Protein 4H7W (pdb70)

Sequence (187 aa):
GNWATHVYVPYEAKEEFLDLLDVLLPHAQTYVPRLVRMMKVFHHLSSLSQSVVVLRHHWIILPFVQALKARMMTSSFHRFFFTANQVKIYYTNQEKTRTFIGLEVTSGHAQQFLDLLVSSEVDRRVMMEEFNLTTFYQDPSFHLLSLAWCVVGDARLQQLEGQCLQELQAIVDGFEDAEVLLRVHHTEQVRCKSGNKFFSMPLK

Solvent-accessible surface area: 9921 Å² total; per-residue (Å²): 86,110,62,55,1,46,0,23,0,9,24,81,38,106,133,73,1,54,85,1,3,72,86,5,16,68,55,1,55,110,66,2,103,119,6,64,77,35,195,118,13,58,0,29,0,4,45,85,10,81,5,169,93,131,117,4,115,46,0,8,134,24,0,87,68,86,0,54,76,29,108,106,14,75,4,15,0,33,62,4,76,20,37,32,47,154,143,79,59,85,0,42,5,0,0,42,8,67,74,15,58,75,76,0,74,84,0,10,59,39,0,30,121,0,0,122,92,39,142,22,81,46,17,105,178,133,27,42,4,45,0,13,2,2,64,0,87,21,64,0,85,167,76,0,82,37,120,1,38,127,51,0,34,64,42,8,104,56,34,153,76,48,94,7,4,67,125,5,77,4,90,30,0,64,0,87,0,29,119,76,112,33,51,4,90,8,140

InterPro domains:
  IPR027521 U6 snRNA phosphodiesterase 1 [MF_03040] (5-265)
  IPR027521 U6 snRNA phosphodiesterase 1 [PF09749] (44-263)
  IPR027521 U6 snRNA phosphodiesterase 1 [PTHR13522] (4-265)

B-factor: mean 14.54, std 12.48, range [4.0, 129.94]

Radius of gyration: 16.95 Å; Cα contacts (8 Å, |Δi|>4): 388; chains: 1; bounding box: 34×47×34 Å

GO terms:
  GO:0000175 3'-5'-RNA exonuclease activity (F, IDA)
  GO:0034477 U6 snRNA 3'-end processing (P, IDA)
  GO:0005634 nucleus (C, IDA)
  GO:1990838 poly(U)-specific exoribonuclease activity, producing 3' uridine cyclic phosphate ends (F, IDA)
  GO:0034472 snRNA 3'-end processing (P, IMP)
  GO:0034477 U6 snRNA 3'-end processing (P, IMP)
  GO:0008380 RNA splicing (P, IMP)
  GO:0005515 protein binding (F, IPI)
  GO:0005654 nucleoplasm (C, IDA)

Nearest PDB structures (foldseek):
  4h7w-assembly1_A  TM=1.005E+00  e=5.506E-38  Homo sapiens
  6d30-assembly1_A  TM=9.813E-01  e=3.252E-35  Homo sapiens
  5v1m-assembly1_A  TM=9.906E-01  e=1.179E-34  Homo sapiens
  6pfq-assembly1_C  TM=6.950E-01  e=4.462E-09  Kluyveromyces marxianus DMKU3-1042
  1vgj-assembly1_A  TM=6.326E-01  e=2.585E-05  Pyrococcus horikoshii

Organism: Homo sapiens (NCBI:txid9606)

CATH classification: 3.90.1140.10

Foldseek 3Di:
DKWWKWKWFWFDDDPLNVVLLVVLVVLLCVLPVQKFFDPTKTWTLADGKIADPVCPVVLLVLLQVQQQAAAKFWWAFQQWDWDADPVQQKIFIKTWTDGCVVSSVVSSVSNQVSCVVRVIDGHDPDDTIIMTTIMGTGHSCVRCPPPNSVVSSVSSVPGPPVCCRHTGITFWMWMDIHNDIDIHGHD

Structure (mmCIF, N/CA/C/O backbone):
data_4H7W
#
_entry.id   4H7W
#
_cell.length_a   43.247
_cell.length_b   51.070
_cell.length_c   48.013
_cell.angle_alpha   90.00
_cell.angle_beta   107.44
_cell.angle_gamma   90.00
#
_symmetry.space_group_name_H-M   'P 1 21 1'
#
loop_
_entity.id
_entity.type
_entity.pdbx_description
1 polymer 'UPF0406 protein C16orf57'
2 non-polymer GLYCEROL
3 non-polymer 'CHLORIDE ION'
4 water water
#
loop_
_atom_site.group_PDB
_atom_site.id
_atom_site.type_symbol
_atom_site.label_atom_id
_atom_site.label_alt_id
_atom_site.label_comp_id
_atom_site.label_asym_id
_atom_site.label_entity_id
_atom_site.label_seq_id
_atom_site.pdbx_PDB_ins_code
_atom_site.Cartn_x
_atom_site.Cartn_y
_atom_site.Cartn_z
_atom_site.occupancy
_atom_site.B_iso_or_equiv
_atom_site.auth_seq_id
_atom_site.auth_comp_id
_atom_site.auth_asym_id
_atom_site.auth_atom_id
_atom_site.pdbx_PDB_model_num
ATOM 1 N N . GLY A 1 7 ? 10.291 35.750 33.320 1.00 35.84 79 GLY A N 1
ATOM 2 C CA . GLY A 1 7 ? 9.903 34.678 34.366 1.00 25.61 79 GLY A CA 1
ATOM 3 C C . GLY A 1 7 ? 9.127 33.541 33.776 1.00 25.05 79 GLY A C 1
ATOM 4 O O . GLY A 1 7 ? 8.191 33.809 33.064 1.00 24.53 79 GLY A O 1
ATOM 5 N N . ASN A 1 8 ? 9.490 32.275 34.080 1.00 20.55 80 ASN A N 1
ATOM 6 C CA . ASN A 1 8 ? 8.875 30.989 33.656 1.00 13.22 80 ASN A CA 1
ATOM 7 C C . ASN A 1 8 ? 8.088 30.270 34.718 1.00 9.31 80 ASN A C 1
ATOM 8 O O . ASN A 1 8 ? 8.586 29.985 35.802 1.00 11.67 80 ASN A O 1
ATOM 13 N N . TRP A 1 9 ? 6.826 29.995 34.367 1.00 7.64 81 TRP A N 1
ATOM 14 C CA . TRP A 1 9 ? 5.829 29.463 35.345 1.00 7.38 81 TRP A CA 1
ATOM 15 C C . TRP A 1 9 ? 5.373 28.091 34.871 1.00 6.71 81 TRP A C 1
ATOM 16 O O . TRP A 1 9 ? 4.823 27.936 33.769 1.00 7.19 81 TRP A O 1
ATOM 27 N N . ALA A 1 10 ? 5.546 27.075 35.716 1.00 7.00 82 ALA A N 1
ATOM 28 C CA . ALA A 1 10 ? 5.055 25.738 35.450 1.00 7.05 82 ALA A CA 1
ATOM 29 C C . ALA A 1 10 ? 3.545 25.737 35.362 1.00 5.96 82 ALA A C 1
ATOM 30 O O . ALA A 1 10 ? 2.883 26.223 36.259 1.00 7.34 82 ALA A O 1
ATOM 32 N N . THR A 1 11 ? 2.998 25.148 34.303 1.00 6.17 83 THR A N 1
ATOM 33 C CA . THR A 1 11 ? 1.585 25.261 33.979 1.00 5.73 83 THR A CA 1
ATOM 34 C C . THR A 1 11 ? 1.046 23.881 33.624 1.00 6.06 83 THR A C 1
ATOM 35 O O . THR A 1 11 ? 1.658 23.144 32.841 1.00 6.77 83 THR A O 1
ATOM 39 N N . HIS A 1 12 ? -0.121 23.541 34.187 1.00 5.67 84 HIS A N 1
ATOM 40 C CA . HIS A 1 12 ? -0.728 22.227 34.014 1.00 6.65 84 HIS A CA 1
ATOM 41 C C . HIS A 1 12 ? -2.211 22.373 33.947 1.00 4.98 84 HIS A C 1
ATOM 42 O O . HIS A 1 12 ? -2.800 23.120 34.747 1.00 7.13 84 HIS A O 1
ATOM 49 N N . VAL A 1 13 ? -2.872 21.661 33.040 1.00 4.97 85 VAL A N 1
ATOM 50 C CA . VAL A 1 13 ? -4.309 21.682 32.852 1.00 4.78 85 VAL A CA 1
ATOM 51 C C . VAL A 1 13 ? -4.887 20.303 33.182 1.00 4.40 85 VAL A C 1
ATOM 52 O O . VAL A 1 13 ? -4.303 19.279 32.802 1.00 5.10 85 VAL A O 1
ATOM 56 N N . TYR A 1 14 ? -6.010 20.275 33.900 1.00 4.35 86 TYR A N 1
ATOM 57 C CA . TYR A 1 14 ? -6.553 19.016 34.421 1.00 4.45 86 TYR A CA 1
ATOM 58 C C . TYR A 1 14 ? -8.056 19.154 34.700 1.00 4.22 86 TYR A C 1
ATOM 59 O O . TYR A 1 14 ? -8.599 20.258 34.749 1.00 5.22 86 TYR A O 1
ATOM 68 N N . VAL A 1 15 ? -8.682 18.008 34.891 1.00 4.54 87 VAL A N 1
ATOM 69 C CA . VAL A 1 15 ? -10.096 17.922 35.303 1.00 4.49 87 VAL A CA 1
ATOM 70 C C . VAL A 1 15 ? -10.145 17.530 36.758 1.00 4.29 87 VAL A C 1
ATOM 71 O O . VAL A 1 15 ? -9.830 16.390 37.107 1.00 4.95 87 VAL A O 1
ATOM 75 N N . PRO A 1 16 ? -10.554 18.438 37.637 1.00 4.00 88 PRO A N 1
ATOM 76 C CA . PRO A 1 16 ? -10.811 18.063 39.034 1.00 5.00 88 PRO A CA 1
ATOM 77 C C . PRO A 1 16 ? -11.853 16.965 39.123 1.00 5.37 88 PRO A C 1
ATOM 78 O O . PRO A 1 16 ? -12.796 16.904 38.308 1.00 5.39 88 PRO A O 1
ATOM 82 N N . TYR A 1 17 ? -11.765 16.147 40.178 1.00 6.11 89 TYR A N 1
ATOM 83 C CA . TYR A 1 17 ? -12.778 15.208 40.572 1.00 7.00 89 TYR A CA 1
ATOM 84 C C . TYR A 1 17 ? -13.344 15.599 41.930 1.00 6.50 89 TYR A C 1
ATOM 85 O O . TYR A 1 17 ? -12.610 15.653 42.896 1.00 8.02 89 TYR A O 1
ATOM 94 N N . GLU A 1 18 ? -14.630 15.854 41.957 1.00 7.14 90 GLU A N 1
ATOM 95 C CA . GLU A 1 18 ? -15.333 16.248 43.193 1.00 8.12 90 GLU A CA 1
ATOM 96 C C . GLU A 1 18 ? -15.691 15.032 43.991 1.00 9.30 90 GLU A C 1
ATOM 97 O O . GLU A 1 18 ? -16.677 14.306 43.647 1.00 18.70 90 GLU A O 1
ATOM 103 N N . ALA A 1 19 ? -14.900 14.683 44.963 1.00 8.33 91 ALA A N 1
ATOM 104 C CA . ALA A 1 19 ? -15.020 13.420 45.642 1.00 8.78 91 ALA A CA 1
ATOM 105 C C . ALA A 1 19 ? -16.387 13.191 46.385 1.00 14.36 91 ALA A C 1
ATOM 106 O O . ALA A 1 19 ? -16.673 13.809 47.273 1.00 17.60 91 ALA A O 1
ATOM 108 N N . LYS A 1 20 ? -17.135 12.148 45.960 1.00 13.60 92 LYS A N 1
ATOM 109 C CA . LYS A 1 20 ? -18.301 11.725 46.709 1.00 12.17 92 LYS A CA 1
ATOM 110 C C . LYS A 1 20 ? -17.793 11.089 48.051 1.00 12.96 92 LYS A C 1
ATOM 111 O O . LYS A 1 20 ? -16.624 10.700 48.363 1.00 17.64 92 LYS A O 1
ATOM 117 N N . GLU A 1 21 ? -18.739 11.139 49.007 1.00 13.55 93 GLU A N 1
ATOM 118 C CA . GLU A 1 21 ? -18.389 10.635 50.356 1.00 18.33 93 GLU A CA 1
ATOM 119 C C . GLU A 1 21 ? -18.052 9.174 50.285 1.00 12.04 93 GLU A C 1
ATOM 120 O O . GLU A 1 21 ? -17.112 8.586 51.007 1.00 10.44 93 GLU A O 1
ATOM 126 N N . GLU A 1 22 ? -18.748 8.399 49.335 1.00 11.34 94 GLU A N 1
ATOM 127 C CA . GLU A 1 22 ? -18.469 7.041 49.047 1.00 12.87 94 GLU A CA 1
ATOM 128 C C . GLU A 1 22 ? -17.130 6.852 48.543 1.00 10.77 94 GLU A C 1
ATOM 129 O O . GLU A 1 22 ? -16.525 5.907 48.898 1.00 11.67 94 GLU A O 1
ATOM 135 N N . PHE A 1 23 ? -16.656 7.814 47.697 1.00 11.83 95 PHE A N 1
ATOM 136 C CA . PHE A 1 23 ? -15.294 7.689 47.181 1.00 8.67 95 PHE A CA 1
ATOM 137 C C . PHE A 1 23 ? -14.242 7.759 48.310 1.00 7.27 95 PHE A C 1
ATOM 138 O O . PHE A 1 23 ? -13.299 6.998 48.339 1.00 7.41 95 PHE A O 1
ATOM 146 N N . LEU A 1 24 ? -14.458 8.683 49.240 1.00 7.08 96 LEU A N 1
ATOM 147 C CA . LEU A 1 24 ? -13.510 8.836 50.332 1.00 6.75 96 LEU A CA 1
ATOM 148 C C . LEU A 1 24 ? -13.545 7.567 51.252 1.00 5.82 96 LEU A C 1
ATOM 149 O O . LEU A 1 24 ? -12.471 7.149 51.728 1.00 6.32 96 LEU A O 1
ATOM 154 N N . ASP A 1 25 ? -14.700 6.954 51.427 1.00 6.05 97 ASP A N 1
ATOM 155 C CA . ASP A 1 25 ? -14.764 5.669 52.165 1.00 5.80 97 ASP A CA 1
ATOM 156 C C . ASP A 1 25 ? -14.040 4.571 51.440 1.00 5.46 97 ASP A C 1
ATOM 157 O O . ASP A 1 25 ? -13.327 3.772 52.064 1.00 6.29 97 ASP A O 1
ATOM 162 N N . LEU A 1 26 ? -14.145 4.495 50.104 1.00 5.74 98 LEU A N 1
ATOM 163 C CA . LEU A 1 26 ? -13.365 3.532 49.316 1.00 5.88 98 LEU A CA 1
ATOM 164 C C . LEU A 1 26 ? -11.886 3.736 49.596 1.00 5.58 98 LEU A C 1
ATOM 165 O O . LEU A 1 26 ? -11.124 2.779 49.816 1.00 5.48 98 LEU A O 1
ATOM 170 N N . LEU A 1 27 ? -11.410 4.982 49.513 1.00 5.81 99 LEU A N 1
ATOM 171 C CA . LEU A 1 27 ? -10.026 5.269 49.737 1.00 6.55 99 LEU A CA 1
ATOM 172 C C . LEU A 1 27 ? -9.562 4.919 51.157 1.00 6.09 99 LEU A C 1
ATOM 173 O O . LEU A 1 27 ? -8.464 4.436 51.385 1.00 6.29 99 LEU A O 1
ATOM 178 N N . ASP A 1 28 ? -10.468 5.121 52.122 1.00 5.77 100 ASP A N 1
ATOM 179 C CA . ASP A 1 28 ? -10.183 4.730 53.498 1.00 6.18 100 ASP A CA 1
ATOM 180 C C . ASP A 1 28 ? -9.901 3.217 53.653 1.00 6.11 100 ASP A C 1
ATOM 181 O O . ASP A 1 28 ? -9.215 2.818 54.583 1.00 6.41 100 ASP A O 1
ATOM 186 N N . VAL A 1 29 ? -10.470 2.3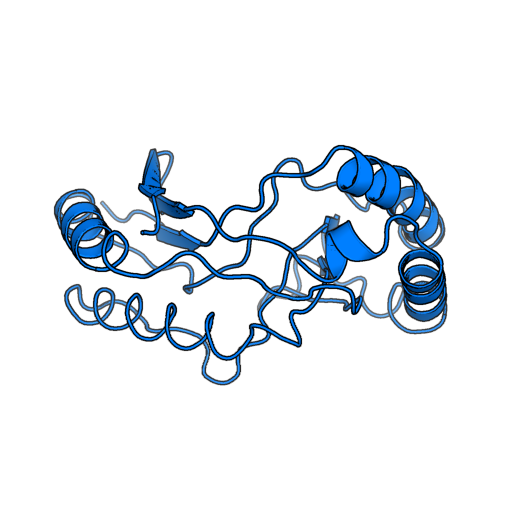97 52.753 1.00 5.78 101 VAL A N 1
ATOM 187 C CA . VAL A 1 29 ? -10.190 0.945 52.746 1.00 6.21 101 VAL A CA 1
ATOM 188 C C . VAL A 1 29 ? -8.989 0.620 51.886 1.00 5.88 101 VAL A C 1
ATOM 189 O O . VAL A 1 29 ? -8.102 -0.158 52.283 1.00 6.71 101 VAL A O 1
ATOM 193 N N . LEU A 1 30 ? -8.894 1.197 50.670 1.00 5.37 102 LEU A N 1
ATOM 194 C CA . LEU A 1 30 ? -7.801 0.909 49.773 1.00 5.99 102 LEU A CA 1
ATOM 195 C C . LEU A 1 30 ? -6.444 1.273 50.321 1.00 5.96 102 LEU A C 1
ATOM 196 O O . LEU A 1 30 ? -5.478 0.527 50.172 1.00 7.17 102 LEU A O 1
ATOM 201 N N . LEU A 1 31 ? -6.339 2.474 50.906 1.00 6.30 103 LEU A N 1
ATOM 202 C CA . LEU A 1 31 ? -5.041 2.972 51.284 1.00 6.66 103 LEU A CA 1
ATOM 203 C C . LEU A 1 31 ? -4.369 2.134 52.358 1.00 6.68 103 LEU A C 1
ATOM 204 O O . LEU A 1 31 ? -3.213 1.730 52.155 1.00 7.12 103 LEU A O 1
ATOM 209 N N . PRO A 1 32 ? -5.009 1.786 53.471 1.00 7.12 104 PRO A N 1
ATOM 210 C CA . PRO A 1 32 ? -4.320 0.913 54.422 1.00 8.11 104 PRO A CA 1
ATOM 211 C C . PRO A 1 32 ? -3.947 -0.418 53.824 1.00 7.13 104 PRO A C 1
ATOM 212 O O . PRO A 1 32 ? -2.907 -0.976 54.171 1.00 8.33 104 PRO A O 1
ATOM 216 N N . HIS A 1 33 ? -4.781 -0.966 52.922 1.00 7.31 105 HIS A N 1
ATOM 217 C CA . HIS A 1 33 ? -4.440 -2.234 52.318 1.00 7.55 105 HIS A CA 1
ATOM 218 C C . HIS A 1 33 ? -3.132 -2.066 51.542 1.00 6.84 105 HIS A C 1
ATOM 219 O O . HIS A 1 33 ? -2.194 -2.876 51.683 1.00 7.96 105 HIS A O 1
ATOM 226 N N . ALA A 1 34 ? -3.040 -1.040 50.722 1.00 6.56 106 ALA A N 1
ATOM 227 C CA . ALA A 1 34 ? -1.807 -0.794 49.977 1.00 6.74 106 ALA A CA 1
ATOM 228 C C . ALA A 1 34 ? -0.611 -0.543 50.871 1.00 6.46 106 ALA A C 1
ATOM 229 O O . ALA A 1 34 ? 0.521 -0.939 50.585 1.00 7.35 106 ALA A O 1
ATOM 231 N N . GLN A 1 35 ? -0.851 0.109 52.016 1.00 7.05 107 GLN A N 1
ATOM 232 C CA . GLN A 1 35 ? 0.189 0.414 52.985 1.00 7.16 107 GLN A CA 1
ATOM 233 C C . GLN A 1 35 ? 0.757 -0.855 53.647 1.00 7.80 107 GLN A C 1
ATOM 234 O O . GLN A 1 35 ? 1.857 -0.783 54.220 1.00 9.57 107 GLN A O 1
ATOM 240 N N . THR A 1 36 ? 0.052 -1.965 53.625 1.00 7.81 108 THR A N 1
ATOM 241 C CA . THR A 1 36 ? 0.639 -3.188 54.103 1.00 9.29 108 THR A CA 1
ATOM 242 C C . THR A 1 36 ? 1.779 -3.642 53.201 1.00 9.56 108 THR A C 1
ATOM 243 O O . THR A 1 36 ? 2.650 -4.401 53.649 1.00 12.59 108 THR A O 1
ATOM 247 N N . TYR 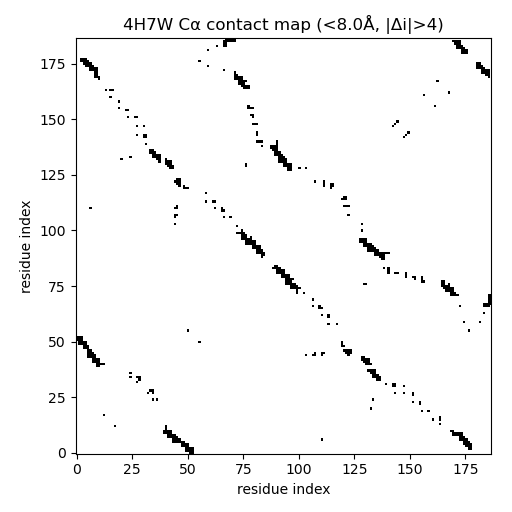A 1 37 ? 1.812 -3.212 51.951 1.00 7.84 109 TYR A N 1
ATOM 248 C CA . TYR A 1 37 ? 2.894 -3.467 50.975 1.00 8.39 109 TYR A CA 1
ATOM 249 C C . TYR A 1 37 ? 3.905 -2.360 51.003 1.00 8.48 109 TYR A C 1
ATOM 250 O O . TYR A 1 37 ? 5.119 -2.605 50.915 1.00 9.99 109 TYR A O 1
ATOM 259 N N . VAL A 1 38 ? 3.462 -1.101 50.983 1.00 7.68 110 VAL A N 1
ATOM 260 C CA . VAL A 1 38 ? 4.316 0.105 50.916 1.00 7.72 110 VAL A CA 1
ATOM 261 C C . VAL A 1 38 ? 3.812 1.071 51.962 1.00 7.03 110 VAL A C 1
ATOM 262 O O . VAL A 1 38 ? 2.939 1.929 51.661 1.00 7.11 110 VAL A O 1
ATOM 266 N N . PRO A 1 39 ? 4.319 1.022 53.179 1.00 7.61 111 PRO A N 1
ATOM 267 C CA . PRO A 1 39 ? 3.827 1.878 54.250 1.00 8.01 111 PRO A CA 1
ATOM 268 C C . PRO A 1 39 ? 3.858 3.353 53.954 1.00 7.54 111 PRO A C 1
ATOM 269 O O . PRO A 1 39 ? 3.018 4.102 54.433 1.00 8.49 111 PRO A O 1
ATOM 273 N N . ARG A 1 40 ? 4.827 3.802 53.188 1.00 7.24 112 ARG A N 1
ATOM 274 C CA . ARG A 1 40 ? 5.089 5.252 53.003 1.00 7.45 112 ARG A CA 1
ATOM 275 C C . ARG A 1 40 ? 4.116 5.870 52.009 1.00 6.48 112 ARG A C 1
ATOM 276 O O . ARG A 1 40 ? 4.238 7.115 51.757 1.00 8.58 112 ARG A O 1
ATOM 284 N N . LEU A 1 41 ? 3.171 5.144 51.429 1.00 6.65 113 LEU A N 1
ATOM 285 C CA . LEU A 1 41 ? 2.164 5.755 50.592 1.00 6.75 113 LEU A CA 1
ATOM 286 C C . LEU A 1 41 ? 1.417 6.851 51.344 1.00 7.41 113 LEU A C 1
ATOM 287 O O . LEU A 1 41 ? 1.122 6.742 52.544 1.00 9.39 113 LEU A O 1
ATOM 292 N N . VAL A 1 42 ? 1.102 7.923 50.636 1.00 8.13 114 VAL A N 1
ATOM 293 C CA . VAL A 1 42 ? 0.480 9.185 51.037 1.00 9.70 114 VAL A CA 1
ATOM 294 C C . VAL A 1 42 ? -0.851 9.275 50.290 1.00 8.58 114 VAL A C 1
ATOM 295 O O . VAL A 1 42 ? -0.898 9.158 49.076 1.00 8.59 114 VAL A O 1
ATOM 299 N N . ARG A 1 43 ? -1.963 9.561 51.019 1.00 9.16 115 ARG A N 1
ATOM 300 C CA . ARG A 1 43 ? -3.234 9.811 50.394 1.00 9.68 115 ARG A CA 1
ATOM 301 C C . ARG A 1 43 ? -3.211 11.130 49.611 1.00 7.47 115 ARG A C 1
ATOM 302 O O . ARG A 1 43 ? -2.728 12.127 50.133 1.00 9.21 115 ARG A O 1
ATOM 310 N N . MET A 1 44 ? -3.785 11.140 48.416 1.00 8.01 116 MET A N 1
ATOM 311 C CA A MET A 1 44 ? -4.034 12.420 47.758 0.50 7.97 116 MET A CA 1
ATOM 312 C CA B MET A 1 44 ? -4.056 12.425 47.750 0.50 8.48 116 MET A CA 1
ATOM 313 C C . MET A 1 44 ? -5.071 13.218 48.584 1.00 8.61 116 MET A C 1
ATOM 314 O O . MET A 1 44 ? -6.009 12.663 49.119 1.00 11.05 116 MET A O 1
ATOM 323 N N . LYS A 1 45 ? -4.845 14.530 48.622 1.00 10.65 117 LYS A N 1
ATOM 324 C CA . LYS A 1 45 ? -5.723 15.480 49.230 1.00 13.72 117 LYS A CA 1
ATOM 325 C C . LYS A 1 45 ? -6.840 15.989 48.343 1.00 9.69 117 LYS A C 1
ATOM 326 O O . LYS A 1 45 ? -7.968 16.302 48.839 1.00 13.89 117 LYS A O 1
ATOM 332 N N . VAL A 1 46 ? -6.544 16.099 47.075 1.00 8.15 118 VAL A N 1
ATOM 333 C CA . VAL A 1 46 ? -7.419 16.456 46.033 1.00 7.02 118 VAL A CA 1
ATOM 334 C C . VAL A 1 46 ? -7.116 15.531 44.858 1.00 5.65 118 VAL A C 1
ATOM 335 O O . VAL A 1 46 ? -6.040 14.945 44.789 1.00 8.54 118 VAL A O 1
ATOM 339 N N . PHE A 1 47 ? -8.088 15.415 43.951 1.00 5.44 119 PHE A N 1
ATOM 340 C CA . PHE A 1 47 ? -8.082 14.392 42.921 1.00 6.01 119 PHE A CA 1
ATOM 341 C C . PHE A 1 47 ? -8.327 15.032 41.567 1.00 6.01 119 PHE A C 1
ATOM 342 O O . PHE A 1 47 ? -9.154 15.970 41.472 1.00 6.79 119 PHE A O 1
ATOM 350 N N . HIS A 1 48 ? -7.686 14.541 40.526 1.00 5.55 120 HIS A N 1
ATOM 351 C CA A HIS A 1 48 ? -7.794 15.154 39.186 0.50 5.72 120 HIS A CA 1
ATOM 352 C CA B HIS A 1 48 ? -7.899 15.056 39.190 0.50 5.70 120 HIS A CA 1
ATOM 353 C C . HIS A 1 48 ? -7.368 14.125 38.139 1.00 4.89 120 HIS A C 1
ATOM 354 O O . HIS A 1 48 ? -6.647 13.162 38.445 1.00 6.57 120 HIS A O 1
ATOM 367 N N . LEU A 1 49 ? -7.725 14.430 36.897 1.00 4.97 121 LEU A N 1
ATOM 368 C CA . LEU A 1 49 ? -7.231 13.706 35.696 1.00 5.31 121 LEU A CA 1
ATOM 369 C C . LEU A 1 49 ? -6.519 14.738 34.814 1.00 5.38 121 LEU A C 1
ATOM 370 O O . LEU A 1 49 ? -7.107 15.728 34.399 1.00 6.18 121 LEU A O 1
ATOM 375 N N . SER A 1 50 ? -5.244 14.492 34.523 1.00 6.42 122 SER A N 1
ATOM 376 C CA A SER A 1 50 ? -4.477 15.393 33.729 0.50 6.54 122 SER A CA 1
ATOM 377 C CA B SER A 1 50 ? -4.486 15.404 33.688 0.50 7.03 122 SER A CA 1
ATOM 378 C C . SER A 1 50 ? -4.944 15.442 32.257 1.00 6.51 122 SER A C 1
ATOM 379 O O . SER A 1 50 ? -5.303 14.428 31.670 1.00 7.84 122 SER A O 1
ATOM 384 N N . LEU A 1 51 ? -4.864 16.662 31.687 1.00 5.79 123 LEU A N 1
ATOM 385 C CA . LEU A 1 51 ? -5.113 16.967 30.283 1.00 7.11 123 LEU A CA 1
ATOM 386 C C . LEU A 1 51 ? -3.933 17.523 29.576 1.00 7.59 123 LEU A C 1
ATOM 387 O O . LEU A 1 51 ? -4.027 17.843 28.373 1.00 8.99 123 LEU A O 1
ATOM 392 N N . SER A 1 52 ? -2.796 17.692 30.267 1.00 8.85 124 SER A N 1
ATOM 393 C CA . SER A 1 52 ? -1.621 18.288 29.670 1.00 8.70 124 SER A CA 1
ATOM 394 C C . SER A 1 52 ? -0.355 17.795 30.362 1.00 9.12 124 SER A C 1
ATOM 395 O O . SER A 1 52 ? -0.424 17.335 31.499 1.00 10.50 124 SER A O 1
ATOM 398 N N . GLN A 1 53 ? 0.750 17.963 29.649 1.00 10.26 125 GLN A N 1
ATOM 399 C CA . GLN A 1 53 ? 2.007 17.904 30.294 1.00 11.08 125 GLN A CA 1
ATOM 400 C C . GLN A 1 53 ? 2.184 19.143 31.195 1.00 9.52 125 GLN A C 1
ATOM 401 O O . GLN A 1 53 ? 1.450 20.102 31.115 1.00 9.68 125 GLN A O 1
ATOM 407 N N . SER A 1 54 ? 3.191 19.087 32.065 1.00 11.24 126 SER A N 1
ATOM 408 C CA . SER A 1 54 ? 3.631 20.278 32.780 1.00 11.06 126 SER A CA 1
ATOM 409 C C . SER A 1 54 ? 4.507 21.054 31.819 1.00 11.06 126 SER A C 1
ATOM 410 O O . SER A 1 54 ? 5.546 20.484 31.327 1.00 16.66 126 SER A O 1
ATOM 413 N N . VAL A 1 55 ? 4.124 22.229 31.453 1.00 8.52 127 VAL A N 1
ATOM 414 C CA . VAL A 1 55 ? 4.783 23.091 30.512 1.00 10.20 127 VAL A CA 1
ATOM 415 C C . VAL A 1 55 ? 5.186 24.356 31.165 1.00 9.94 127 VAL A C 1
ATOM 416 O O . VAL A 1 55 ? 4.783 24.588 32.290 1.00 15.74 127 VAL A O 1
ATOM 420 N N . VAL A 1 56 ? 6.009 25.157 30.566 1.00 11.36 128 VAL A N 1
ATOM 421 C CA A VAL A 1 56 ? 6.432 26.408 31.110 0.50 11.80 128 VAL A CA 1
ATOM 422 C CA B VAL A 1 56 ? 6.413 26.411 31.131 0.50 11.21 128 VAL A CA 1
ATOM 423 C C . VAL A 1 56 ? 5.914 27.564 30.231 1.00 11.11 128 VAL A C 1
ATOM 424 O O . VAL A 1 56 ? 6.044 27.539 29.005 1.00 15.40 128 VAL A O 1
ATOM 431 N N . LEU A 1 57 ? 5.324 28.576 30.869 1.00 10.02 129 LEU A N 1
ATOM 432 C CA . LEU A 1 57 ? 4.806 29.754 30.237 1.00 10.75 129 LEU A CA 1
ATOM 433 C C . LEU A 1 57 ? 5.532 30.952 30.819 1.00 10.64 129 LEU A C 1
ATOM 434 O O . LEU A 1 57 ? 5.743 31.045 32.009 1.00 11.62 129 LEU A O 1
ATOM 439 N N . ARG A 1 58 ? 5.867 31.956 30.007 1.00 10.96 130 ARG A N 1
ATOM 440 C CA . ARG A 1 58 ? 6.368 33.192 30.519 1.00 11.57 130 ARG A CA 1
ATOM 441 C C . ARG A 1 58 ? 5.219 33.873 31.285 1.00 11.51 130 ARG A C 1
ATOM 442 O O . ARG A 1 58 ? 4.031 33.806 30.885 1.00 10.62 130 ARG A O 1
ATOM 450 N N . HIS A 1 59 ? 5.531 34.584 32.332 1.00 11.95 131 HIS A N 1
ATOM 451 C CA . HIS A 1 59 ? 4.528 35.218 33.164 1.00 11.48 131 HIS A CA 1
ATOM 452 C C . HIS A 1 59 ? 3.539 36.059 32.408 1.00 10.85 131 HIS A C 1
ATOM 453 O O . HIS A 1 59 ? 2.341 36.022 32.698 1.00 10.84 131 HIS A O 1
ATOM 460 N N . HIS A 1 60 ? 4.026 36.832 31.448 1.00 11.45 132 HIS A N 1
ATOM 461 C CA . HIS A 1 60 ? 3.175 37.698 30.670 1.00 10.55 132 HIS A CA 1
ATOM 462 C C . HIS A 1 60 ? 2.016 36.949 30.032 1.00 9.91 132 HIS A C 1
ATOM 463 O O . HIS A 1 60 ? 0.954 37.506 29.802 1.00 10.90 132 HIS A O 1
ATOM 470 N N . TRP A 1 61 ? 2.243 35.693 29.660 1.00 8.09 133 TRP A N 1
ATOM 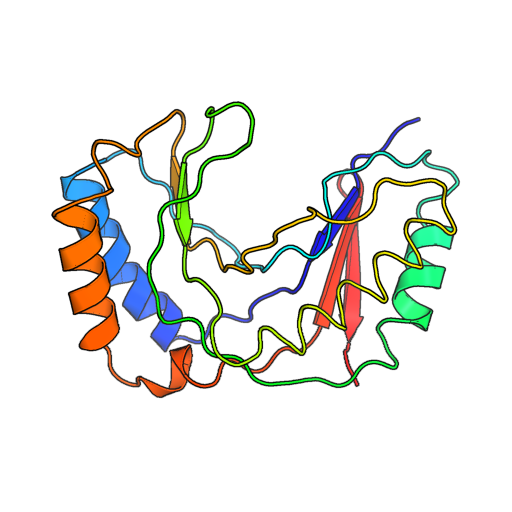471 C CA . TRP A 1 61 ? 1.269 34.946 28.912 1.00 8.07 133 TRP A CA 1
ATOM 472 C C . TRP A 1 61 ? 0.285 34.149 29.736 1.00 7.77 133 TRP A C 1
ATOM 473 O O . TRP A 1 61 ? -0.605 33.517 29.169 1.00 8.57 133 TRP A O 1
ATOM 484 N N . ILE A 1 62 ? 0.361 34.160 31.090 1.00 8.05 134 ILE A N 1
ATOM 485 C CA A ILE A 1 62 ? -0.505 33.347 31.901 0.50 7.88 134 ILE A CA 1
ATOM 486 C CA B ILE A 1 62 ? -0.473 33.344 31.907 0.50 8.12 134 ILE A CA 1
ATOM 487 C C . ILE A 1 62 ? -1.945 33.772 31.730 1.00 8.11 134 ILE A C 1
ATOM 488 O O . ILE A 1 62 ? -2.814 32.921 31.440 1.00 7.74 134 ILE A O 1
ATOM 497 N N . LEU A 1 63 ? -2.279 35.041 31.906 1.00 8.88 135 LEU A N 1
ATOM 498 C CA . LEU A 1 63 ? -3.653 35.448 31.841 1.00 9.77 135 LEU A CA 1
ATOM 499 C C . LEU A 1 63 ? -4.209 35.261 30.401 1.00 9.06 135 LEU A C 1
ATOM 500 O O . LEU A 1 63 ? -5.318 34.775 30.278 1.00 8.94 135 LEU A O 1
ATOM 505 N N . PRO A 1 64 ? -3.472 35.611 29.330 1.00 9.28 136 PRO A N 1
ATOM 506 C CA . PRO A 1 64 ? -3.988 35.312 27.996 1.00 9.23 136 PRO A CA 1
ATOM 507 C C . PRO A 1 64 ? -4.231 33.785 27.778 1.00 7.57 136 PRO A C 1
ATOM 508 O O . PRO A 1 64 ? -5.187 33.431 27.125 1.00 8.28 136 PRO A O 1
ATOM 512 N N . PHE A 1 65 ? -3.332 32.951 28.266 1.00 7.54 137 PHE A N 1
ATOM 513 C CA . PHE A 1 65 ? -3.463 31.494 28.162 1.00 6.70 137 PHE A CA 1
ATOM 514 C C . PHE A 1 65 ? -4.761 31.075 28.834 1.00 6.56 137 PHE A C 1
ATOM 515 O O . PHE A 1 65 ? -5.539 30.297 28.277 1.00 7.15 137 PHE A O 1
ATOM 523 N N . VAL A 1 66 ? -5.009 31.543 30.057 1.00 7.28 138 VAL A N 1
ATOM 524 C CA . VAL A 1 66 ? -6.218 31.204 30.781 1.00 7.58 138 VAL A CA 1
ATOM 525 C C . VAL A 1 66 ? -7.463 31.679 30.028 1.00 7.51 138 VAL A C 1
ATOM 526 O O . VAL A 1 66 ? -8.445 30.976 29.932 1.00 8.72 138 VAL A O 1
ATOM 530 N N . GLN A 1 67 ? -7.396 32.898 29.463 1.00 8.46 139 GLN A N 1
ATOM 531 C CA . GLN A 1 67 ? -8.514 33.367 28.636 1.00 9.54 139 GLN A CA 1
ATOM 532 C C . GLN A 1 67 ? -8.833 32.448 27.471 1.00 9.13 139 GLN A C 1
ATOM 533 O O . GLN A 1 67 ? -9.976 32.136 27.189 1.00 10.10 139 GLN A O 1
ATOM 539 N N . ALA A 1 68 ? -7.760 32.067 26.769 1.00 8.63 140 ALA A N 1
ATOM 540 C CA . ALA A 1 68 ? -7.904 31.236 25.623 1.00 9.38 140 ALA A CA 1
ATOM 541 C C . ALA A 1 68 ? -8.459 29.858 26.039 1.00 9.13 140 ALA A C 1
ATOM 542 O O . ALA A 1 68 ? -9.324 29.289 25.357 1.00 11.59 140 ALA A O 1
ATOM 544 N N . LEU A 1 69 ? -7.963 29.305 27.134 1.00 8.13 141 LEU A N 1
ATOM 545 C CA . LEU A 1 69 ? -8.431 28.037 27.650 1.00 8.05 141 LEU A CA 1
ATOM 546 C C . LEU A 1 69 ? -9.890 28.122 28.030 1.00 8.14 141 LEU A C 1
ATOM 547 O O . LEU A 1 69 ? -10.688 27.262 27.647 1.00 9.64 141 LEU A O 1
ATOM 552 N N . LYS A 1 70 ? -10.286 29.164 28.760 1.00 7.91 142 LYS A N 1
ATOM 553 C CA . LYS A 1 70 ? -11.670 29.313 29.214 1.00 9.18 142 LYS A CA 1
ATOM 554 C C . LYS A 1 70 ? -12.584 29.374 27.986 1.00 10.46 142 LYS A C 1
ATOM 555 O O . LYS A 1 70 ? -13.677 28.819 27.983 1.00 11.75 142 LYS A O 1
ATOM 561 N N . ALA A 1 71 ? -12.188 30.106 26.944 1.00 11.27 143 ALA A N 1
ATOM 562 C CA . ALA A 1 71 ? -13.032 30.258 25.764 1.00 14.74 143 ALA A CA 1
ATOM 563 C C . ALA A 1 71 ? -13.345 28.883 25.145 1.00 13.99 143 ALA A C 1
ATOM 564 O O . ALA A 1 71 ? -14.446 28.712 24.645 1.00 21.16 143 ALA A O 1
ATOM 566 N N . ARG A 1 72 ? -12.377 27.978 25.044 1.00 11.83 144 ARG A N 1
ATOM 567 C CA . ARG A 1 72 ? -12.614 26.609 24.509 1.00 12.51 144 ARG A CA 1
ATOM 568 C C . ARG A 1 72 ? -13.289 25.712 25.508 1.00 11.80 144 ARG A C 1
ATOM 569 O O . ARG A 1 72 ? -14.231 25.007 25.137 1.00 16.71 144 ARG A O 1
ATOM 577 N N . MET A 1 73 ? -12.892 25.717 26.754 1.00 11.26 145 MET A N 1
ATOM 578 C CA A MET A 1 73 ? -13.437 24.755 27.723 0.50 11.04 145 MET A CA 1
ATOM 579 C CA B MET A 1 73 ? -13.401 24.742 27.714 0.50 11.03 145 MET A CA 1
ATOM 580 C C . MET A 1 73 ? -14.885 25.019 28.019 1.00 10.78 145 MET A C 1
ATOM 581 O O . MET A 1 73 ? -15.654 24.048 28.251 1.00 11.90 145 MET A O 1
ATOM 590 N N . THR A 1 74 ? -15.262 26.295 28.136 1.00 10.67 146 THR A N 1
ATOM 591 C CA . THR A 1 74 ? -16.618 26.575 28.611 1.00 11.50 146 THR A CA 1
ATOM 592 C C . THR A 1 74 ? -17.691 26.165 27.566 1.00 12.16 146 THR A C 1
ATOM 593 O O . THR A 1 74 ? -18.881 26.088 27.868 1.00 13.97 146 THR A O 1
ATOM 597 N N . SER A 1 75 ? -17.282 25.856 26.342 1.00 11.90 147 SER A N 1
ATOM 598 C CA A SER A 1 75 ? -18.143 25.369 25.266 0.50 15.10 147 SER A CA 1
ATOM 599 C CA B SER A 1 75 ? -18.162 25.390 25.266 0.50 15.01 147 SER A CA 1
ATOM 600 C C . SER A 1 75 ? -18.244 23.797 25.196 1.00 12.92 147 SER A C 1
ATOM 601 O O . SER A 1 75 ? -19.094 23.252 24.461 1.00 15.67 147 SER A O 1
ATOM 606 N N . PHE A 1 76 ? -17.422 23.133 25.913 1.00 10.39 148 PHE A N 1
ATOM 607 C CA . PHE A 1 76 ? -17.327 21.737 25.908 1.00 10.58 148 PHE A CA 1
ATOM 608 C C . PHE A 1 76 ? -18.307 21.218 26.986 1.00 9.02 148 PHE A C 1
ATOM 609 O O . PHE A 1 76 ? -18.293 21.679 28.086 1.00 11.15 148 PHE A O 1
ATOM 617 N N . HIS A 1 77 ? -19.084 20.192 26.663 1.00 10.78 149 HIS A N 1
ATOM 618 C CA . HIS A 1 77 ? -20.094 19.713 27.552 1.00 11.13 149 HIS A CA 1
ATOM 619 C C . HIS A 1 77 ? -19.593 18.783 28.651 1.00 9.48 149 HIS A C 1
ATOM 620 O O . HIS A 1 77 ? -18.681 17.963 28.436 1.00 10.17 149 HIS A O 1
ATOM 627 N N . ARG A 1 78 ? -20.195 18.883 29.815 1.00 9.77 150 ARG A N 1
ATOM 628 C CA . ARG A 1 78 ? -20.015 17.919 30.893 1.00 9.65 150 ARG A CA 1
ATOM 629 C C . ARG A 1 78 ? -20.284 16.516 30.366 1.00 9.35 150 ARG A C 1
ATOM 630 O O . ARG A 1 78 ? -21.108 16.331 29.450 1.00 10.41 150 ARG A O 1
ATOM 638 N N . PHE A 1 79 ? -19.700 15.493 30.977 1.00 9.41 151 PHE A N 1
ATOM 639 C CA . PHE A 1 79 ? -19.887 14.103 30.543 1.00 8.34 151 PHE A CA 1
ATOM 640 C C . PHE A 1 79 ? -19.604 13.184 31.723 1.00 8.40 151 PHE A C 1
ATOM 641 O O . PHE A 1 79 ? -19.097 13.564 32.744 1.00 9.58 151 PHE A O 1
ATOM 649 N N . PHE A 1 80 ? -19.942 11.893 31.470 1.00 9.01 152 PHE A N 1
ATOM 650 C CA . PHE A 1 80 ? -19.727 10.809 32.413 1.00 9.01 152 PHE A CA 1
ATOM 651 C C . PHE A 1 80 ? -18.627 9.895 31.974 1.00 7.46 152 PHE A C 1
ATOM 652 O O . PHE A 1 80 ? -18.469 9.657 30.769 1.00 8.40 152 PHE A O 1
ATOM 660 N N . PHE A 1 81 ? -17.893 9.303 32.929 1.00 7.11 153 PHE A N 1
ATOM 661 C CA . PHE A 1 81 ? -16.890 8.345 32.635 1.00 6.56 153 PHE A CA 1
ATOM 662 C C . PHE A 1 81 ? -16.861 7.260 33.700 1.00 5.92 153 PHE A C 1
ATOM 663 O O . PHE A 1 81 ? -17.379 7.436 34.805 1.00 7.16 153 PHE A O 1
ATOM 671 N N . THR A 1 82 ? -16.198 6.148 33.363 1.00 5.97 154 THR A N 1
ATOM 672 C CA . THR A 1 82 ? -15.951 5.041 34.272 1.00 6.61 154 THR A CA 1
ATOM 673 C C . THR A 1 82 ? -14.492 5.027 34.636 1.00 5.52 154 THR A C 1
ATOM 674 O O . THR A 1 82 ? -13.640 5.019 33.765 1.00 6.08 154 THR A O 1
ATOM 678 N N . ALA A 1 83 ? -14.212 4.910 35.951 1.00 6.15 155 ALA A N 1
ATOM 679 C CA . ALA A 1 83 ? -12.832 4.776 36.443 1.00 6.54 155 ALA A CA 1
ATOM 680 C C . ALA A 1 83 ? -12.832 3.765 37.601 1.00 6.11 155 ALA A C 1
ATOM 681 O O . ALA A 1 83 ? -12.870 4.123 38.764 1.00 8.12 155 ALA A O 1
ATOM 683 N N . ASN A 1 84 ? -12.806 2.479 37.229 1.00 6.45 156 ASN A N 1
ATOM 684 C CA . ASN A 1 84 ? -12.876 1.397 38.208 1.00 7.22 156 ASN A CA 1
ATOM 685 C C . ASN A 1 84 ? -11.781 0.346 38.022 1.00 7.11 156 ASN A C 1
ATOM 686 O O . ASN A 1 84 ? -11.888 -0.749 38.608 1.00 9.27 156 ASN A O 1
ATOM 691 N N . GLN A 1 85 ? -10.766 0.656 37.227 1.00 6.50 157 GLN A N 1
ATOM 692 C CA . GLN A 1 85 ? -9.629 -0.226 36.972 1.00 6.87 157 GLN A CA 1
ATOM 693 C C . GLN A 1 85 ? -8.415 0.300 37.698 1.00 6.60 157 GLN A C 1
ATOM 694 O O . GLN A 1 85 ? -7.911 1.399 37.325 1.00 7.57 157 GLN A O 1
ATOM 700 N N . VAL A 1 86 ? -7.898 -0.392 38.686 1.00 6.15 158 VAL A N 1
ATOM 701 C CA . VAL A 1 86 ? -6.752 0.047 39.423 1.00 5.85 158 VAL A CA 1
ATOM 702 C C . VAL A 1 86 ? -5.487 -0.182 38.630 1.00 6.17 158 VAL A C 1
ATOM 703 O O . VAL A 1 86 ? -5.317 -1.270 38.055 1.00 7.65 158 VAL A O 1
ATOM 707 N N . LYS A 1 87 ? -4.617 0.807 38.598 1.00 6.32 159 LYS A N 1
ATOM 708 C CA . LYS A 1 87 ? -3.353 0.723 37.906 1.00 7.10 159 LYS A CA 1
ATOM 709 C C . LYS A 1 87 ? -2.266 1.382 38.715 1.00 7.95 159 LYS A C 1
ATOM 710 O O . LYS A 1 87 ? -2.543 2.303 39.489 1.00 10.35 159 LYS A O 1
ATOM 716 N N . ILE A 1 88 ? -1.033 0.964 38.534 1.00 8.72 160 ILE A N 1
ATOM 717 C CA . ILE A 1 88 ? 0.123 1.566 39.114 1.00 10.07 160 ILE A CA 1
ATOM 718 C C . ILE A 1 88 ? 0.879 2.404 38.058 1.00 12.13 160 ILE A C 1
ATOM 719 O O . ILE A 1 88 ? 1.105 1.856 36.925 1.00 16.26 160 ILE A O 1
ATOM 724 N N A TYR A 1 89 ? 1.146 3.686 38.371 0.50 12.88 161 TYR A N 1
ATOM 725 N N B TYR A 1 89 ? 1.430 3.486 38.364 0.50 12.76 161 TYR A N 1
ATOM 726 C CA A TYR A 1 89 ? 1.812 4.736 37.481 0.50 8.31 161 TYR A CA 1
ATOM 727 C CA B TYR A 1 89 ? 2.320 3.903 37.375 0.50 13.16 161 TYR A CA 1
ATOM 728 C C A TYR A 1 89 ? 3.149 5.100 38.145 0.50 9.81 161 TYR A C 1
ATOM 729 C C B TYR A 1 89 ? 3.207 4.944 38.097 0.50 10.39 161 TYR A C 1
ATOM 730 O O A TYR A 1 89 ? 3.313 5.063 39.330 0.50 10.42 161 TYR A O 1
ATOM 731 O O B TYR A 1 89 ? 3.105 5.252 39.256 0.50 7.70 161 TYR A O 1
ATOM 748 N N . THR A 1 90 ? 4.148 5.465 37.314 1.00 12.41 162 THR A N 1
ATOM 749 C CA . THR A 1 90 ? 5.232 6.305 37.800 1.00 12.22 162 THR A CA 1
ATOM 750 C C . THR A 1 90 ? 5.320 7.625 37.020 1.00 13.98 162 THR A C 1
ATOM 751 O O . THR A 1 90 ? 4.809 7.693 35.892 1.00 16.89 162 THR A O 1
ATOM 755 N N . ASN A 1 91 ? 5.993 8.624 37.563 1.00 13.70 163 ASN A N 1
ATOM 756 C CA . ASN A 1 91 ? 6.388 9.756 36.768 1.00 16.08 163 ASN A CA 1
ATOM 757 C C . ASN A 1 91 ? 7.574 9.386 35.887 1.00 17.11 163 ASN A C 1
ATOM 758 O O . ASN A 1 91 ? 8.181 8.283 35.912 1.00 17.21 163 ASN A O 1
ATOM 763 N N . GLN A 1 92 ? 7.895 10.255 34.955 1.00 22.73 164 GLN A N 1
ATOM 764 C CA . GLN A 1 92 ? 8.913 9.872 33.955 1.00 23.61 164 GLN A CA 1
ATOM 765 C C . GLN A 1 92 ? 10.302 9.545 34.583 1.00 21.56 164 GLN A C 1
ATOM 766 O O . GLN A 1 92 ? 10.988 8.636 34.148 1.00 27.45 164 GLN A O 1
ATOM 772 N N . GLU A 1 93 ? 10.675 10.314 35.622 1.00 21.43 165 GLU A N 1
ATOM 773 C CA . GLU A 1 93 ? 11.954 10.137 36.318 1.00 23.66 165 GLU A CA 1
ATOM 774 C C . GLU A 1 93 ? 11.931 8.916 37.274 1.00 21.96 165 GLU A C 1
ATOM 775 O O . GLU A 1 93 ? 12.984 8.528 37.810 1.00 25.20 165 GLU A O 1
ATOM 781 N N . LYS A 1 94 ? 10.757 8.329 37.514 1.00 19.42 166 LYS A N 1
ATOM 782 C CA . LYS A 1 94 ? 10.587 7.249 38.524 1.00 20.67 166 LYS A CA 1
ATOM 783 C C . LYS A 1 94 ? 10.964 7.637 39.953 1.00 18.36 166 LYS A C 1
ATOM 784 O O . LYS A 1 9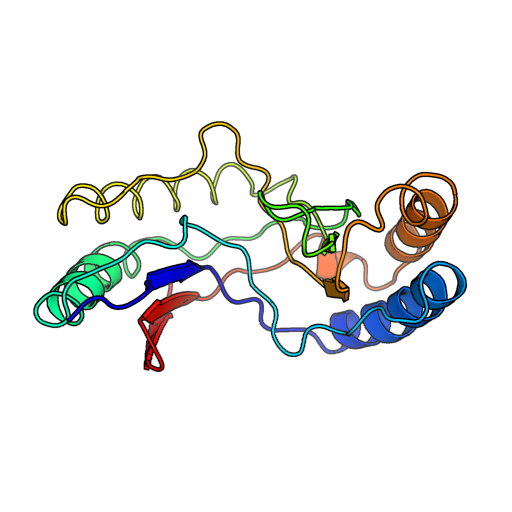4 ? 11.452 6.834 40.743 1.00 22.44 166 LYS A O 1
ATOM 790 N N . THR A 1 95 ? 10.750 8.901 40.257 1.00 15.13 167 THR A N 1
ATOM 791 C CA . THR A 1 95 ? 10.875 9.410 41.576 1.00 16.83 167 THR A CA 1
ATOM 792 C C . THR A 1 95 ? 9.576 9.417 42.355 1.00 12.77 167 THR A C 1
ATOM 793 O O . THR A 1 95 ? 9.585 9.738 43.533 1.00 13.76 167 THR A O 1
ATOM 797 N N . ARG A 1 96 ? 8.458 9.129 41.675 1.00 11.53 168 ARG A N 1
ATOM 798 C CA . ARG A 1 96 ? 7.178 8.999 42.308 1.00 11.00 168 ARG A CA 1
ATOM 799 C C . ARG A 1 96 ? 6.422 7.802 41.700 1.00 9.16 168 ARG A C 1
ATOM 800 O O . ARG A 1 96 ? 6.480 7.627 40.489 1.00 11.05 168 ARG A O 1
ATOM 808 N N . THR A 1 97 ? 5.725 7.070 42.566 1.00 8.44 169 THR A N 1
ATOM 809 C CA . THR A 1 97 ? 4.810 6.020 42.158 1.00 8.04 169 THR A CA 1
ATOM 810 C C . THR A 1 97 ? 3.400 6.428 42.631 1.00 7.32 169 THR A C 1
ATOM 811 O O . THR A 1 97 ? 3.240 6.988 43.689 1.00 8.55 169 THR A O 1
A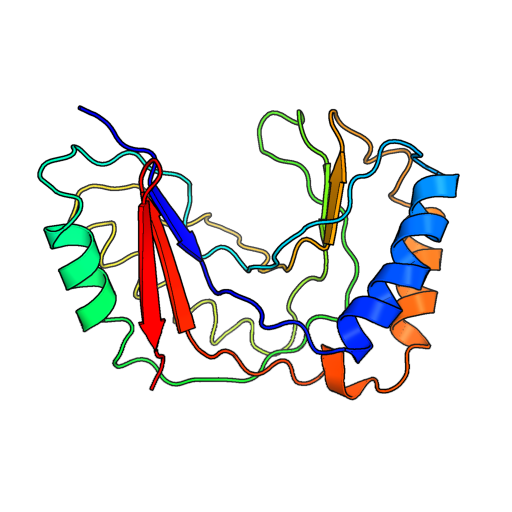TOM 815 N N . PHE A 1 98 ? 2.403 6.046 41.823 1.00 7.91 170 PHE A N 1
ATOM 816 C CA . PHE A 1 98 ? 1.011 6.372 42.061 1.00 7.79 170 PHE A CA 1
ATOM 817 C C . PHE A 1 98 ? 0.171 5.127 41.982 1.00 8.04 170 PHE A C 1
ATOM 818 O O . PHE A 1 98 ? 0.388 4.270 41.140 1.00 9.62 170 PHE A O 1
ATOM 826 N N . ILE A 1 99 ? -0.872 5.088 42.814 1.00 6.63 171 ILE A N 1
ATOM 827 C CA . ILE A 1 99 ? -2.005 4.153 42.636 1.00 6.49 171 ILE A CA 1
ATOM 828 C C . ILE A 1 99 ? -3.129 4.966 42.055 1.00 5.93 171 ILE A C 1
ATOM 829 O O . ILE A 1 99 ? -3.494 5.983 42.646 1.00 7.07 171 ILE A O 1
ATOM 834 N N . GLY A 1 100 ? -3.670 4.578 40.908 1.00 6.54 172 GLY A N 1
ATOM 835 C CA . GLY A 1 100 ? -4.710 5.310 40.268 1.00 6.77 172 GLY A CA 1
ATOM 836 C C . GLY A 1 100 ? -5.827 4.435 39.766 1.00 5.10 172 GLY A C 1
ATOM 837 O O . GLY A 1 100 ? -5.748 3.211 39.754 1.00 6.63 172 GLY A O 1
ATOM 838 N N . LEU A 1 101 ? -6.877 5.114 39.300 1.00 5.89 173 LEU A N 1
ATOM 839 C CA . LEU A 1 101 ? -8.014 4.530 38.633 1.00 6.32 173 LEU A CA 1
ATOM 840 C C . LEU A 1 101 ? -8.006 4.951 37.190 1.00 6.48 173 LEU A C 1
ATOM 841 O O . LEU A 1 101 ? -8.090 6.165 36.904 1.00 8.12 173 LEU A O 1
ATOM 846 N N . GLU A 1 102 ? -7.878 4.011 36.286 1.00 6.68 174 GLU A N 1
ATOM 847 C CA . GLU A 1 102 ? -7.823 4.278 34.855 1.00 6.84 174 GLU A CA 1
ATOM 848 C C . GLU A 1 102 ? -9.207 4.364 34.241 1.00 6.19 174 GLU A C 1
ATOM 849 O O . GLU A 1 102 ? -10.091 3.564 34.557 1.00 7.09 174 GLU A O 1
ATOM 855 N N . VAL A 1 103 ? -9.388 5.345 33.355 1.00 5.83 175 VAL A N 1
ATOM 856 C CA . VAL A 1 103 ? -10.640 5.551 32.667 1.00 5.48 175 VAL A CA 1
ATOM 857 C C 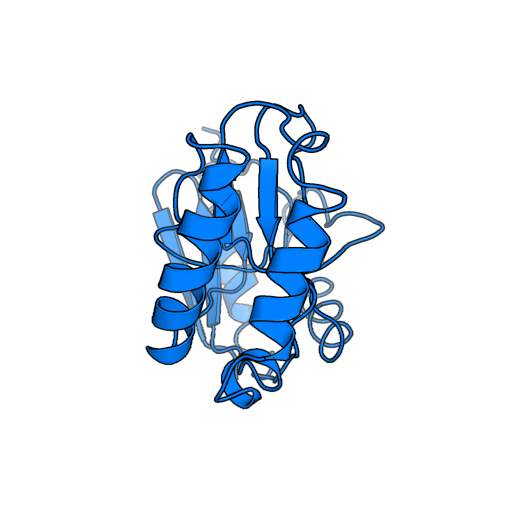. VAL A 1 103 ? -10.821 4.510 31.553 1.00 5.59 175 VAL A C 1
ATOM 858 O O . VAL A 1 103 ? -9.880 4.284 30.780 1.00 6.33 175 VAL A O 1
ATOM 862 N N . THR A 1 104 ? -12.004 3.931 31.479 1.00 5.96 176 THR A N 1
ATOM 863 C CA . THR A 1 104 ? -12.427 3.062 30.393 1.00 6.74 176 THR A CA 1
ATOM 864 C C . THR A 1 104 ? -13.479 3.781 29.589 1.00 6.45 176 THR A C 1
ATOM 865 O O . THR A 1 104 ? -13.135 4.659 28.771 1.00 6.69 176 THR A O 1
ATOM 869 N N . SER A 1 105 ? -14.772 3.521 29.832 1.00 6.79 177 SER A N 1
ATOM 870 C CA . SER A 1 105 ? -15.824 4.307 29.231 1.00 7.27 177 SER A CA 1
ATOM 871 C C . SER A 1 105 ? -15.596 5.810 29.561 1.00 6.73 177 SER A C 1
ATOM 872 O O . SER A 1 105 ? -15.251 6.113 30.683 1.00 7.59 177 SER A O 1
ATOM 875 N N . GLY A 1 106 ? -15.790 6.682 28.588 1.00 6.99 178 GLY A N 1
ATOM 876 C CA . GLY A 1 106 ? -15.509 8.078 28.709 1.00 8.06 178 GLY A CA 1
ATOM 877 C C . GLY A 1 106 ? -14.148 8.514 28.190 1.00 6.57 178 GLY A C 1
ATOM 878 O O . GLY A 1 106 ? -13.909 9.722 28.064 1.00 7.14 178 GLY A O 1
ATOM 879 N N . HIS A 1 107 ? -13.277 7.563 27.875 1.00 6.55 179 HIS A N 1
ATOM 880 C CA . HIS A 1 107 ? -11.987 7.900 27.319 1.00 6.44 179 HIS A CA 1
ATOM 881 C C . HIS A 1 107 ? -12.108 8.779 26.070 1.00 6.70 179 HIS A C 1
ATOM 882 O O . HIS A 1 107 ? -11.334 9.729 25.884 1.00 7.45 179 HIS A O 1
ATOM 889 N N . ALA A 1 108 ? -13.093 8.475 25.212 1.00 7.08 180 ALA A N 1
ATOM 890 C CA . ALA A 1 108 ? -13.310 9.263 23.978 1.00 8.14 180 ALA A CA 1
ATOM 891 C C . ALA A 1 108 ? -13.504 10.736 24.290 1.00 6.90 180 ALA A C 1
ATOM 892 O O . ALA A 1 108 ? -12.973 11.602 23.606 1.00 7.55 180 ALA A O 1
ATOM 894 N N . GLN A 1 109 ? -14.326 11.013 25.292 1.00 7.46 181 GLN A N 1
ATOM 895 C CA A GLN A 1 109 ? -14.600 12.420 25.679 0.50 7.67 181 GLN A CA 1
ATOM 896 C CA B GLN A 1 109 ? -14.595 12.392 25.688 0.50 7.98 181 GLN A CA 1
ATOM 897 C C . GLN A 1 109 ? -13.331 13.077 26.194 1.00 7.01 181 GLN A C 1
ATOM 898 O O . GLN A 1 109 ? -13.049 14.253 25.872 1.00 7.95 181 GLN A O 1
ATOM 909 N N . PHE A 1 110 ? -12.524 12.371 26.981 1.00 6.15 182 PHE A N 1
ATOM 910 C CA . PHE A 1 110 ? -11.249 12.921 27.418 1.00 6.08 182 PHE A CA 1
ATOM 911 C C . PHE A 1 110 ? -10.324 13.203 26.213 1.00 6.33 182 PHE A C 1
ATOM 912 O O . PHE A 1 110 ? -9.606 14.220 26.212 1.00 6.69 182 PHE A O 1
ATOM 920 N N . LEU A 1 111 ? -10.317 12.338 25.215 1.00 6.41 183 LEU A N 1
ATOM 921 C CA . LEU A 1 111 ? -9.528 12.637 24.014 1.00 7.19 183 LEU A CA 1
ATOM 922 C C . LEU A 1 111 ? -9.984 13.927 23.337 1.00 7.29 183 LEU A C 1
ATOM 923 O O . LEU A 1 111 ? -9.151 14.716 22.886 1.00 7.73 183 LEU A O 1
ATOM 928 N N . ASP A 1 112 ? -11.252 14.135 23.250 1.00 7.73 184 ASP A N 1
ATOM 929 C CA . ASP A 1 112 ? -11.782 15.374 22.658 1.00 8.79 184 ASP A CA 1
ATOM 930 C C . ASP A 1 112 ? -11.402 16.568 23.497 1.00 7.81 184 ASP A C 1
ATOM 931 O O . ASP A 1 112 ? -11.046 17.622 22.951 1.00 9.36 184 ASP A O 1
ATOM 936 N N . LEU A 1 113 ? -11.450 16.458 24.817 1.00 7.68 185 LEU A N 1
ATOM 937 C CA A LEU A 1 113 ? -11.035 17.528 25.674 0.70 8.16 185 LEU A CA 1
ATOM 938 C CA B LEU A 1 113 ? -10.964 17.569 25.740 0.30 9.23 185 LEU A CA 1
ATOM 939 C C . LEU A 1 113 ? -9.545 17.870 25.479 1.00 7.32 185 LEU A C 1
ATOM 940 O O . LEU A 1 113 ? -9.152 19.035 25.358 1.00 9.10 185 LEU A O 1
ATOM 949 N N . VAL A 1 114 ? -8.698 16.813 25.425 1.00 7.46 186 VAL A N 1
ATOM 950 C CA . VAL A 1 114 ? -7.313 17.006 25.157 1.00 6.99 186 VAL A CA 1
ATOM 951 C C . VAL A 1 114 ? -7.073 17.674 23.808 1.00 7.23 186 VAL A C 1
ATOM 952 O O . VAL A 1 114 ? -6.191 18.519 23.652 1.00 8.16 186 VAL A O 1
ATOM 956 N N . SER A 1 115 ? -7.863 17.334 22.796 1.00 7.57 187 SER A N 1
ATOM 957 C CA A SER A 1 115 ? -7.678 17.969 21.476 0.50 8.37 187 SER A CA 1
ATOM 958 C CA B SER A 1 115 ? -7.663 17.954 21.479 0.50 8.60 187 SER A CA 1
ATOM 959 C C . SER A 1 115 ? -7.844 19.463 21.613 1.00 8.34 187 SER A C 1
ATOM 960 O O . SER A 1 115 ? -7.104 20.251 20.980 1.00 10.21 187 SER A O 1
ATOM 965 N N . GLU A 1 116 ? -8.815 19.904 22.404 1.00 9.00 188 GLU A N 1
ATOM 966 C CA . GLU A 1 116 ? -9.031 21.350 22.616 1.00 10.24 188 GLU A CA 1
ATOM 967 C C . GLU A 1 116 ? -7.900 21.957 23.437 1.00 9.98 188 GLU A C 1
ATOM 968 O O . GLU A 1 116 ? -7.437 23.069 23.113 1.00 11.13 188 GLU A O 1
ATOM 974 N N . VAL A 1 117 ? -7.436 21.295 24.498 1.00 8.52 189 VAL A N 1
ATOM 975 C CA . VAL A 1 117 ? -6.330 21.808 25.249 1.00 8.80 189 VAL A CA 1
ATOM 976 C C . VAL A 1 117 ? -5.117 21.912 24.392 1.00 9.09 189 VAL A C 1
ATOM 977 O O . VAL A 1 117 ? -4.402 22.939 24.418 1.00 9.63 189 VAL A O 1
ATOM 981 N N . ASP A 1 118 ? -4.861 20.904 23.564 1.00 8.64 190 ASP A N 1
ATOM 982 C CA . ASP A 1 118 ? -3.730 20.906 22.698 1.00 9.78 190 ASP A CA 1
ATOM 983 C C . ASP A 1 118 ? -3.780 22.087 21.662 1.00 8.57 190 ASP A C 1
ATOM 984 O O . ASP A 1 118 ? -2.724 22.646 21.350 1.00 9.44 190 ASP A O 1
ATOM 989 N N . ARG A 1 119 ? -4.954 22.458 21.211 1.00 8.47 191 ARG A N 1
ATOM 990 C CA A ARG A 1 119 ? -5.069 23.636 20.348 0.50 8.94 191 ARG A CA 1
ATOM 991 C CA B ARG A 1 119 ? -5.068 23.630 20.350 0.50 9.02 191 ARG A CA 1
ATOM 992 C C . ARG A 1 119 ? -4.568 24.877 21.055 1.00 7.39 191 ARG A C 1
ATOM 993 O O . ARG A 1 119 ? -3.876 25.713 20.477 1.00 8.23 191 ARG A O 1
ATOM 1008 N N . VAL A 1 120 ? -4.930 25.026 22.339 1.00 7.53 192 VAL A N 1
ATOM 1009 C CA . VAL A 1 120 ? -4.471 26.164 23.120 1.00 7.11 192 VAL A CA 1
ATOM 1010 C C . VAL A 1 120 ? -2.985 26.093 23.335 1.00 7.04 192 VAL A C 1
ATOM 1011 O O . VAL A 1 120 ? -2.237 27.100 23.225 1.00 7.38 192 VAL A O 1
ATOM 1015 N N . MET A 1 121 ? -2.441 24.889 23.625 1.00 8.19 193 MET A N 1
ATOM 1016 C CA A MET A 1 121 ? -1.027 24.742 23.732 0.50 9.09 193 MET A CA 1
ATOM 1017 C CA B MET A 1 121 ? -1.022 24.722 23.759 0.50 9.39 193 MET A CA 1
ATOM 1018 C C . MET A 1 121 ? -0.297 25.224 22.491 1.00 8.27 193 MET A C 1
ATOM 1019 O O . MET A 1 121 ? 0.677 26.010 22.588 1.00 8.90 193 MET A O 1
ATOM 1028 N N . GLU A 1 122 ? -0.740 24.827 21.341 1.00 7.76 194 GLU A N 1
ATOM 1029 C CA . GLU A 1 122 ? -0.109 25.280 20.083 1.00 8.54 194 GLU A CA 1
ATOM 1030 C C . GLU A 1 122 ? -0.248 26.775 19.880 1.00 7.33 194 GLU A C 1
ATOM 1031 O O . GLU A 1 122 ? 0.697 27.424 19.360 1.00 8.47 194 GLU A O 1
ATOM 1037 N N . GLU A 1 123 ? -1.349 27.358 20.271 1.00 6.83 195 GLU A N 1
ATOM 1038 C CA . GLU A 1 123 ? -1.566 28.806 20.225 1.00 7.02 195 GLU A CA 1
ATOM 1039 C C . GLU A 1 123 ? -0.539 29.598 21.030 1.00 7.12 195 GLU A C 1
ATOM 1040 O O . GLU A 1 123 ? -0.317 30.789 20.768 1.00 8.31 195 GLU A O 1
ATOM 1046 N N . PHE A 1 124 ? 0.074 28.947 22.010 1.00 7.29 196 PHE A N 1
ATOM 1047 C CA . PHE A 1 124 ? 1.055 29.513 22.918 1.00 7.94 196 PHE A CA 1
ATOM 1048 C C . PHE A 1 124 ? 2.448 28.858 22.760 1.00 9.63 196 PHE A C 1
ATOM 1049 O O . PHE A 1 124 ? 3.343 29.087 23.618 1.00 10.25 196 PHE A O 1
ATOM 1057 N N . ASN A 1 125 ? 2.670 28.097 21.704 1.00 11.11 197 ASN A N 1
ATOM 1058 C CA . ASN A 1 125 ? 4.015 27.392 21.523 1.00 11.73 197 ASN A CA 1
ATOM 1059 C C . ASN A 1 125 ? 4.322 26.442 22.629 1.00 10.96 197 ASN A C 1
ATOM 1060 O O . ASN A 1 125 ? 5.551 26.385 23.020 1.00 14.27 197 ASN A O 1
ATOM 1065 N N . LEU A 1 126 ? 3.407 25.697 23.210 1.00 11.75 198 LEU A N 1
ATOM 1066 C CA . LEU A 1 126 ? 3.645 24.798 24.264 1.00 9.93 198 LEU A CA 1
ATOM 1067 C C . LEU A 1 126 ? 3.459 23.335 23.806 1.00 11.54 198 LEU A C 1
ATOM 1068 O O . LEU A 1 126 ? 2.742 23.050 22.897 1.00 14.32 198 LEU A O 1
ATOM 1073 N N . THR A 1 127 ? 4.062 22.413 24.485 1.00 13.89 199 THR A N 1
ATOM 1074 C CA . THR A 1 127 ? 4.072 20.995 24.182 1.00 18.59 199 THR A CA 1
ATOM 1075 C C . THR A 1 127 ? 2.658 20.408 24.348 1.00 16.05 199 THR A C 1
ATOM 1076 O O . THR A 1 127 ? 2.004 20.647 25.326 1.00 14.23 199 THR A O 1
ATOM 1080 N N . THR A 1 128 ? 2.192 19.688 23.346 1.00 14.42 200 THR A N 1
ATOM 1081 C CA . THR A 1 128 ? 0.930 18.977 23.351 1.00 14.53 200 THR A CA 1
ATOM 1082 C C . THR A 1 128 ? 1.025 17.689 24.067 1.00 11.34 200 THR A C 1
ATOM 1083 O O . THR A 1 128 ? 2.051 17.216 24.573 1.00 14.94 200 THR A O 1
ATOM 1087 N N . PHE A 1 129 ? -0.149 17.075 24.284 1.00 14.13 201 PHE A N 1
ATOM 1088 C CA . PHE A 1 129 ? -0.292 16.021 25.251 1.00 11.32 201 PHE A CA 1
ATOM 1089 C C . PHE A 1 129 ? 0.463 14.685 24.864 1.00 14.27 201 PHE A C 1
ATOM 1090 O O . PHE A 1 129 ? 0.811 14.514 23.708 1.00 16.63 201 PHE A O 1
ATOM 1098 N N . TYR A 1 130 ? 0.617 13.754 25.823 1.00 16.93 202 TYR A N 1
ATOM 1099 C CA . TYR A 1 130 ? 1.316 12.463 25.551 1.00 15.43 202 TYR A CA 1
ATOM 1100 C C . TYR A 1 130 ? 0.712 11.801 24.386 1.00 16.76 202 TYR A C 1
ATOM 1101 O O . TYR A 1 130 ? -0.510 11.764 24.200 1.00 19.11 202 TYR A O 1
ATOM 1110 N N . GLN A 1 131 ? 1.543 11.107 23.597 1.00 18.15 203 GLN A N 1
ATOM 1111 C CA . GLN A 1 131 ? 1.021 10.420 22.393 1.00 27.86 203 GLN A CA 1
ATOM 1112 C C . GLN A 1 131 ? 0.128 9.175 22.634 1.00 27.81 203 GLN A C 1
ATOM 1113 O O . GLN A 1 131 ? -0.682 8.718 21.744 1.00 40.58 203 GLN A O 1
ATOM 1119 N N . ASP A 1 132 ? 0.294 8.537 23.798 1.00 24.38 204 ASP A N 1
ATOM 1120 C CA . ASP A 1 132 ? -0.509 7.331 24.124 1.00 21.01 204 ASP A CA 1
ATOM 1121 C C . ASP A 1 132 ? -1.008 7.516 25.540 1.00 19.09 204 ASP A C 1
ATOM 1122 O O . ASP A 1 132 ? -0.551 6.910 26.565 1.00 21.33 204 ASP A O 1
ATOM 1127 N N . PRO A 1 133 ? -2.074 8.299 25.658 1.00 16.76 205 PRO A N 1
ATOM 1128 C CA . PRO A 1 133 ? -2.498 8.616 27.035 1.00 18.98 205 PRO A CA 1
ATOM 1129 C C . PRO A 1 133 ? -3.324 7.461 27.723 1.00 14.07 205 PRO A C 1
ATOM 1130 O O . PRO A 1 133 ? -3.960 6.729 26.954 1.00 15.48 205 PRO A O 1
ATOM 1134 N N . SER A 1 134 ? -3.201 7.420 29.045 1.00 15.42 206 SER A N 1
ATOM 1135 C CA . SER A 1 134 ? -4.087 6.595 29.865 1.00 14.57 206 SER A CA 1
ATOM 1136 C C . SER A 1 134 ? -4.621 7.573 30.892 1.00 11.28 206 SER A C 1
ATOM 1137 O O . SER A 1 134 ? -3.896 7.991 31.829 1.00 13.07 206 SER A O 1
ATOM 1140 N N . PHE A 1 135 ? -5.893 7.951 30.669 1.00 7.00 207 PHE A N 1
ATOM 1141 C CA . PHE A 1 135 ? -6.423 8.939 31.595 1.00 6.10 207 PHE A CA 1
ATOM 1142 C C . PHE A 1 135 ? -6.619 8.238 32.914 1.00 6.63 207 PHE A C 1
ATOM 1143 O O . PHE A 1 135 ? -7.123 7.122 32.997 1.00 6.79 207 PHE A O 1
ATOM 1151 N N . HIS A 1 136 ? -6.310 8.929 33.995 1.00 7.77 208 HIS A N 1
ATOM 1152 C CA . HIS A 1 136 ? -6.461 8.342 35.328 1.00 8.72 208 HIS A CA 1
ATOM 1153 C C . HIS A 1 136 ? -6.567 9.366 36.391 1.00 8.60 208 HIS A C 1
ATOM 1154 O O . HIS A 1 136 ? -6.087 10.521 36.226 1.00 8.63 208 HIS A O 1
ATOM 1161 N N . LEU A 1 137 ? -7.205 8.958 37.475 1.00 9.39 209 LEU A N 1
ATOM 1162 C CA A LEU A 1 137 ? -7.386 9.540 38.774 0.50 9.73 209 LEU A CA 1
ATOM 1163 C CA B LEU A 1 137 ? -7.283 9.636 38.674 0.50 8.17 209 LEU A CA 1
ATOM 1164 C C . LEU A 1 137 ? -6.402 8.976 39.743 1.00 8.12 209 LEU A C 1
ATOM 1165 O O . LEU A 1 137 ? -6.593 7.817 40.136 1.00 12.60 209 LEU A O 1
ATOM 1174 N N . SER A 1 138 ? -5.403 9.709 40.190 1.00 8.41 210 SER A N 1
ATOM 1175 C CA . SER A 1 138 ? -4.427 9.238 41.222 1.00 6.81 210 SER A CA 1
ATOM 1176 C C . SER A 1 138 ? -5.046 9.344 42.617 1.00 6.86 210 SER A C 1
ATOM 1177 O O . SER A 1 138 ? -5.618 10.367 42.957 1.00 8.47 210 SER A O 1
ATOM 1180 N N . LEU A 1 139 ? -4.903 8.267 43.367 1.00 6.23 211 LEU A N 1
ATOM 1181 C CA . LEU A 1 139 ? -5.442 8.150 44.700 1.00 6.58 211 LEU A CA 1
ATOM 1182 C C . LEU A 1 139 ? -4.452 8.304 45.831 1.00 5.85 211 LEU A C 1
ATOM 1183 O O . LEU A 1 139 ? -4.769 8.755 46.915 1.00 7.04 211 LEU A O 1
ATOM 1188 N N . ALA A 1 140 ? -3.236 7.837 45.558 1.00 6.69 212 ALA A N 1
ATOM 1189 C CA . ALA A 1 140 ? -2.173 7.823 46.570 1.00 6.39 212 ALA A CA 1
ATOM 1190 C C . ALA A 1 140 ? -0.859 7.807 45.821 1.00 6.52 212 ALA A C 1
ATOM 1191 O O . ALA A 1 140 ? -0.770 7.416 44.651 1.00 7.39 212 ALA A O 1
ATOM 1193 N N . TRP A 1 141 ? 0.219 8.232 46.503 1.00 7.50 213 TRP A N 1
ATOM 1194 C CA . TRP A 1 141 ? 1.539 8.316 45.873 1.00 7.50 213 TRP A CA 1
ATOM 1195 C C . TRP A 1 141 ? 2.571 8.027 46.915 1.00 6.87 213 TRP A C 1
ATOM 1196 O O . TRP A 1 141 ? 2.395 8.107 48.120 1.00 7.60 213 TRP A O 1
ATOM 1207 N N . CYS A 1 142 ? 3.778 7.695 46.435 1.00 8.05 214 CYS A N 1
ATOM 1208 C CA . CYS A 1 142 ? 4.955 7.599 47.308 1.00 7.86 214 CYS A CA 1
ATOM 1209 C C . CYS A 1 142 ? 6.172 8.062 46.558 1.00 8.46 214 CYS A C 1
ATOM 1210 O O . CYS A 1 142 ? 6.262 8.069 45.330 1.00 9.30 214 CYS A O 1
ATOM 1213 N N . VAL A 1 143 ? 7.204 8.375 47.364 1.00 9.44 215 VAL A N 1
ATOM 1214 C CA A VAL A 1 143 ? 8.574 8.638 46.858 0.50 11.07 215 VAL A CA 1
ATOM 1215 C CA B VAL A 1 143 ? 8.476 8.670 46.718 0.50 10.74 215 VAL A CA 1
ATOM 1216 C C . VAL A 1 143 ? 9.183 7.374 46.238 1.00 10.34 215 VAL A C 1
ATOM 1217 O O . VAL A 1 143 ? 9.025 6.276 46.847 1.00 10.89 215 VAL A O 1
ATOM 1224 N N . GLY A 1 144 ? 9.923 7.486 45.186 1.00 10.92 216 GLY A N 1
ATOM 1225 C CA . GLY A 1 144 ? 10.624 6.366 44.615 1.00 11.42 216 GLY A CA 1
ATOM 1226 C C . GLY A 1 144 ? 9.738 5.559 43.693 1.00 10.52 216 GLY A C 1
ATOM 1227 O O . GLY A 1 144 ? 8.618 5.898 43.379 1.00 11.95 216 GLY A O 1
ATOM 1228 N N . ASP A 1 145 ? 10.332 4.447 43.275 1.00 11.26 217 ASP A N 1
ATOM 1229 C CA . ASP A 1 145 ? 9.766 3.475 42.352 1.00 11.69 217 ASP A CA 1
ATOM 1230 C C . ASP A 1 145 ? 9.336 2.238 43.115 1.00 10.60 217 ASP A C 1
ATOM 1231 O O . ASP A 1 145 ? 10.155 1.396 43.458 1.00 13.30 217 ASP A O 1
ATOM 1236 N N . ALA A 1 146 ? 8.052 2.128 43.448 1.00 10.20 218 ALA A N 1
ATOM 1237 C CA . ALA A 1 146 ? 7.463 1.058 44.231 1.00 10.11 218 ALA A CA 1
ATOM 1238 C C . ALA A 1 146 ? 6.636 0.103 43.380 1.00 10.75 218 ALA A C 1
ATOM 1239 O O . ALA A 1 146 ? 5.815 -0.659 43.864 1.00 11.02 218 ALA A O 1
ATOM 1241 N N . ARG A 1 147 ? 6.859 0.097 42.059 1.00 11.03 219 ARG A N 1
ATOM 1242 C CA . ARG A 1 147 ? 6.089 -0.821 41.195 1.00 12.50 219 ARG A CA 1
ATOM 1243 C C . ARG A 1 147 ? 6.232 -2.270 41.605 1.00 13.07 219 ARG A C 1
ATOM 1244 O O . ARG A 1 147 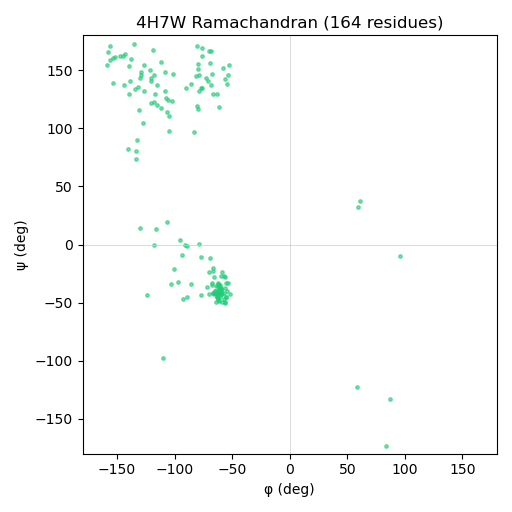? 5.235 -3.017 41.586 1.00 14.79 219 ARG A O 1
ATOM 1252 N N . LEU A 1 148 ? 7.409 -2.729 41.958 1.00 14.86 220 LEU A N 1
ATOM 1253 C CA . LEU A 1 148 ? 7.596 -4.127 42.274 1.00 17.97 220 LEU A CA 1
ATOM 1254 C C . LEU A 1 148 ? 6.716 -4.577 43.442 1.00 18.16 220 LEU A C 1
ATOM 1255 O O . LEU A 1 148 ? 6.172 -5.675 43.427 1.00 19.66 220 LEU A O 1
ATOM 1260 N N . GLN A 1 149 ? 6.561 -3.723 44.421 1.00 13.32 221 GLN A N 1
ATOM 1261 C CA A GLN A 1 149 ? 5.826 -4.039 45.622 0.70 13.30 221 GLN A CA 1
ATOM 1262 C CA B GLN A 1 149 ? 5.813 -4.066 45.606 0.30 13.53 221 GLN A CA 1
ATOM 1263 C C . GLN A 1 149 ? 4.320 -3.960 45.372 1.00 11.97 221 GLN A C 1
ATOM 1264 O O . GLN A 1 149 ? 3.558 -4.629 46.056 1.00 13.65 221 GLN A O 1
ATOM 1275 N N . LEU A 1 150 ? 3.885 -3.087 44.471 1.00 10.48 222 LEU A N 1
ATOM 1276 C CA . LEU A 1 150 ? 2.476 -2.779 44.297 1.00 10.57 222 LEU A CA 1
ATOM 1277 C C . LEU A 1 150 ? 1.788 -3.553 43.169 1.00 10.70 222 LEU A C 1
ATOM 1278 O O . LEU A 1 150 ? 0.615 -3.847 43.270 1.00 12.35 222 LEU A O 1
ATOM 1283 N N . GLU A 1 151 ? 2.507 -3.874 42.123 1.00 12.18 223 GLU A N 1
ATOM 1284 C CA . GLU A 1 151 ? 1.970 -4.649 41.039 1.00 12.94 223 GLU A CA 1
ATOM 1285 C C . GLU A 1 151 ? 1.893 -6.097 41.497 1.00 16.34 223 GLU A C 1
ATOM 1286 O O . GLU A 1 151 ? 2.542 -6.520 42.491 1.00 17.99 223 GLU A O 1
ATOM 1292 N N . GLY A 1 152 ? 1.144 -6.868 40.833 1.00 18.09 224 GLY A N 1
ATOM 1293 C CA . GLY A 1 152 ? 1.033 -8.285 41.368 1.00 19.04 224 GLY A CA 1
ATOM 1294 C C . GLY A 1 152 ? -0.022 -8.500 42.395 1.00 14.25 224 GLY A C 1
ATOM 1295 O O . GLY A 1 152 ? -1.132 -8.007 42.201 1.00 13.21 224 GLY A O 1
ATOM 1296 N N . GLN A 1 153 ? 0.278 -9.153 43.490 1.00 15.98 225 GLN A N 1
ATOM 1297 C CA . GLN A 1 153 ? -0.731 -9.535 44.445 1.00 14.36 225 GLN A CA 1
ATOM 1298 C C . GLN A 1 153 ? -1.419 -8.272 45.027 1.00 11.05 225 GLN A C 1
ATOM 1299 O O . GLN A 1 153 ? -2.631 -8.306 45.219 1.00 10.83 225 GLN A O 1
ATOM 1305 N N . CYS A 1 154 ? -0.683 -7.246 45.419 1.00 9.88 226 CYS A N 1
ATOM 1306 C CA . CYS A 1 154 ? -1.315 -6.074 45.978 1.00 8.41 226 CYS A CA 1
ATOM 1307 C C . CYS A 1 154 ? -2.334 -5.506 45.016 1.00 7.89 226 CYS A C 1
ATOM 1308 O O . CYS A 1 154 ? -3.502 -5.259 45.368 1.00 7.72 226 CYS A O 1
ATOM 1311 N N . LEU A 1 155 ? -1.961 -5.295 43.777 1.00 8.45 227 LEU A N 1
ATOM 1312 C CA . LEU A 1 155 ? -2.849 -4.745 42.756 1.00 8.10 227 LEU A CA 1
ATOM 1313 C C . LEU A 1 155 ? -4.122 -5.585 42.619 1.00 8.25 227 LEU A C 1
ATOM 1314 O O . LEU A 1 155 ? -5.235 -5.066 42.528 1.00 7.72 227 LEU A O 1
ATOM 1319 N N . GLN A 1 156 ? -3.990 -6.918 42.573 1.00 8.51 228 GLN A N 1
ATOM 1320 C CA . GLN A 1 156 ? -5.122 -7.794 42.426 1.00 9.24 228 GLN A CA 1
ATOM 1321 C C . GLN A 1 156 ? -6.069 -7.611 43.647 1.00 7.77 228 GLN A C 1
ATOM 1322 O O . GLN A 1 156 ? -7.294 -7.627 43.469 1.00 7.91 228 GLN A O 1
ATOM 1328 N N . GLU A 1 157 ? -5.506 -7.483 44.824 1.00 7.47 229 GLU A N 1
ATOM 1329 C CA . GLU A 1 157 ? -6.306 -7.276 46.044 1.00 7.09 229 GLU A CA 1
ATOM 1330 C C . GLU A 1 157 ? -7.001 -5.925 46.007 1.00 6.41 229 GLU A C 1
ATOM 1331 O O . GLU A 1 157 ? -8.177 -5.801 46.459 1.00 6.78 229 GLU A O 1
ATOM 1337 N N . LEU A 1 158 ? -6.324 -4.892 45.560 1.00 5.92 230 LEU A N 1
ATOM 1338 C CA . LEU A 1 158 ? -6.955 -3.572 45.436 1.00 5.89 230 LEU A CA 1
ATOM 1339 C C . LEU A 1 158 ? -8.090 -3.625 44.440 1.00 5.58 230 LEU A C 1
ATOM 1340 O O . LEU A 1 158 ? -9.162 -3.066 44.655 1.00 5.65 230 LEU A O 1
ATOM 1345 N N . GLN A 1 159 ? -7.863 -4.300 43.295 1.00 5.55 231 GLN A N 1
ATOM 1346 C CA . GLN A 1 159 ? -8.938 -4.460 42.323 1.00 5.69 231 GLN A CA 1
ATOM 1347 C C . GLN A 1 159 ? -10.110 -5.185 42.926 1.00 5.80 231 GLN A C 1
ATOM 1348 O O . GLN A 1 159 ? -11.253 -4.845 42.584 1.00 5.82 231 GLN A O 1
ATOM 1354 N N . ALA A 1 160 ? -9.907 -6.210 43.771 1.00 5.66 232 ALA A N 1
ATOM 1355 C CA . ALA A 1 160 ? -11.043 -6.893 44.367 1.00 6.04 232 ALA A CA 1
ATOM 1356 C C . ALA A 1 160 ? -11.797 -6.004 45.330 1.00 5.78 232 ALA A C 1
ATOM 1357 O O . ALA A 1 160 ? -13.035 -6.127 45.414 1.00 6.30 232 ALA A O 1
ATOM 1359 N N . ILE A 1 161 ? -11.128 -5.094 46.035 1.00 5.66 233 ILE A N 1
ATOM 1360 C CA . ILE A 1 161 ? -11.826 -4.123 46.879 1.00 5.28 233 ILE A CA 1
ATOM 1361 C C . ILE A 1 161 ? -12.689 -3.239 45.987 1.00 5.29 233 ILE A C 1
ATOM 1362 O O . ILE A 1 161 ? -13.870 -2.986 46.271 1.00 5.53 233 ILE A O 1
ATOM 1367 N N . VAL A 1 162 ? -12.158 -2.760 44.876 1.00 5.22 234 VAL A N 1
ATOM 1368 C CA . VAL A 1 162 ? -12.935 -1.933 43.964 1.00 5.23 234 VAL A CA 1
ATOM 1369 C C . VAL A 1 162 ? -14.120 -2.700 43.376 1.00 5.14 234 VAL A C 1
ATOM 1370 O O . VAL A 1 162 ? -15.239 -2.227 43.314 1.00 6.16 234 VAL A O 1
ATOM 1374 N N . ASP A 1 163 ? -13.867 -3.961 42.928 1.00 5.91 235 ASP A N 1
ATOM 1375 C CA . ASP A 1 163 ? -14.909 -4.732 42.291 1.00 5.75 235 ASP A CA 1
ATOM 1376 C C . ASP A 1 163 ? -16.041 -5.057 43.297 1.00 6.54 235 ASP A C 1
ATOM 1377 O O . ASP A 1 163 ? -17.183 -5.195 42.856 1.00 8.60 235 ASP A O 1
ATOM 1382 N N . GLY A 1 164 ? -15.729 -5.144 44.564 1.00 5.82 236 GLY A N 1
ATOM 1383 C CA . GLY A 1 164 ? -16.733 -5.403 45.604 1.00 5.95 236 GLY A CA 1
ATOM 1384 C C . GLY A 1 164 ? -17.351 -4.147 46.154 1.00 5.38 236 GLY A C 1
ATOM 1385 O O . GLY A 1 164 ? -18.215 -4.228 47.030 1.00 6.11 236 GLY A O 1
ATOM 1386 N N . PHE A 1 165 ? -16.947 -2.969 45.698 1.00 5.56 237 PHE A N 1
ATOM 1387 C CA . PHE A 1 165 ? -17.392 -1.739 46.307 1.00 6.15 237 PHE A CA 1
ATOM 1388 C C . PHE A 1 165 ? -18.823 -1.442 45.978 1.00 6.73 237 PHE A C 1
ATOM 1389 O O . PHE A 1 165 ? -19.306 -1.658 44.868 1.00 8.78 237 PHE A O 1
ATOM 1397 N N . GLU A 1 166 ? -19.539 -0.885 46.976 1.00 6.17 238 GLU A N 1
ATOM 1398 C CA . GLU A 1 166 ? -20.873 -0.418 46.830 1.00 6.46 238 GLU A CA 1
ATOM 1399 C C . GLU A 1 166 ? -20.918 0.988 47.436 1.00 7.09 238 GLU A C 1
ATOM 1400 O O . GLU A 1 166 ? -20.318 1.162 48.497 1.00 7.51 238 GLU A O 1
ATOM 1406 N N . ASP A 1 167 ? -21.546 1.961 46.795 1.00 7.83 239 ASP A N 1
ATOM 1407 C CA . ASP A 1 167 ? -22.290 1.892 45.525 1.00 8.19 239 ASP A CA 1
ATOM 1408 C C . ASP A 1 167 ? -21.345 1.930 44.333 1.00 7.62 239 ASP A C 1
ATOM 1409 O O . ASP A 1 167 ? -20.589 2.910 44.145 1.00 8.96 239 ASP A O 1
ATOM 1414 N N . ALA A 1 168 ? -21.353 0.886 43.516 1.00 8.11 240 ALA A N 1
ATOM 1415 C CA . ALA A 1 168 ? -20.535 0.811 42.365 1.00 8.68 240 ALA A CA 1
ATOM 1416 C C . ALA A 1 168 ? -20.734 1.957 41.394 1.00 8.49 240 ALA A C 1
ATOM 1417 O O . ALA A 1 168 ? -19.802 2.266 40.586 1.00 8.80 240 ALA A O 1
ATOM 1419 N N . GLU A 1 169 ? -21.911 2.557 41.386 1.00 8.81 241 GLU A N 1
ATOM 1420 C CA . GLU A 1 169 ? -22.216 3.702 40.521 1.00 9.10 241 GLU A CA 1
ATOM 1421 C C . GLU A 1 169 ? -21.268 4.846 40.725 1.00 8.26 241 GLU A C 1
ATOM 1422 O O . GLU A 1 169 ? -21.061 5.648 39.787 1.00 9.17 241 GLU A O 1
ATOM 1428 N N . VAL A 1 170 ? -20.706 4.989 41.904 1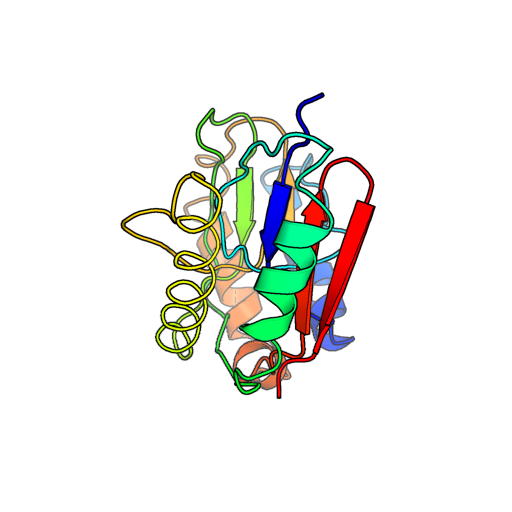.00 8.49 242 VAL A N 1
ATOM 1429 C CA . VAL A 1 170 ? -19.765 6.070 42.183 1.00 9.28 242 VAL A CA 1
ATOM 1430 C C . VAL A 1 170 ? -18.608 6.046 41.225 1.00 7.75 242 VAL A C 1
ATOM 1431 O O . VAL A 1 170 ? -18.102 7.139 40.861 1.00 9.70 242 VAL A O 1
ATOM 1435 N N . LEU A 1 171 ? -18.136 4.868 40.840 1.00 7.22 243 LEU A N 1
ATOM 1436 C CA . LEU A 1 171 ? -17.013 4.735 39.889 1.00 7.03 243 LEU A CA 1
ATOM 1437 C C . LEU A 1 171 ? -17.485 4.422 38.482 1.00 7.26 243 LEU A C 1
ATOM 1438 O O . LEU A 1 171 ? -16.730 4.638 37.534 1.00 8.51 243 LEU A O 1
ATOM 1443 N N . LEU A 1 172 ? -18.669 3.894 38.291 1.00 7.12 244 LEU A N 1
ATOM 1444 C CA . LEU A 1 172 ? -19.191 3.611 36.977 1.00 7.81 244 LEU A CA 1
ATOM 1445 C C . LEU A 1 172 ? -19.563 4.897 36.248 1.00 7.43 244 LEU A C 1
ATOM 1446 O O . LEU A 1 172 ? -19.452 4.947 34.996 1.00 8.24 244 LEU A O 1
ATOM 1451 N N . ARG A 1 173 ? -20.080 5.868 36.957 1.00 7.50 245 ARG A N 1
ATOM 1452 C CA . ARG A 1 173 ? -20.655 7.062 36.371 1.00 8.11 245 ARG A CA 1
ATOM 1453 C C . ARG A 1 173 ? -20.127 8.288 37.110 1.00 8.20 245 ARG A C 1
ATOM 1454 O O . ARG A 1 173 ? -20.795 8.912 37.883 1.00 11.42 245 ARG A O 1
ATOM 1462 N N . VAL A 1 174 ? -18.893 8.629 36.870 1.00 8.89 246 VAL A N 1
ATOM 1463 C CA . VAL A 1 174 ? -18.198 9.746 37.433 1.00 10.43 246 VAL A CA 1
ATOM 1464 C C . VAL A 1 174 ? -18.544 10.957 36.515 1.00 10.57 246 VAL A C 1
ATOM 1465 O O . VAL A 1 174 ? -18.432 10.866 35.286 1.00 11.22 246 VAL A O 1
ATOM 1469 N N A HIS A 1 175 ? -19.194 12.048 36.999 0.50 15.18 247 HIS A N 1
ATOM 1470 N N B HIS A 1 175 ? -18.638 12.084 37.155 0.50 11.50 247 HIS A N 1
ATOM 1471 C CA A HIS A 1 175 ? -19.764 13.209 36.141 0.50 12.06 247 HIS A CA 1
ATOM 1472 C CA B HIS A 1 175 ? -19.027 13.247 36.451 0.50 11.75 247 HIS A CA 1
ATOM 1473 C C A HIS A 1 175 ? -18.760 14.441 36.190 0.50 9.72 247 HIS A C 1
ATOM 1474 C C B HIS A 1 175 ? -17.898 14.179 36.275 0.50 11.83 247 HIS A C 1
ATOM 1475 O O A HIS A 1 175 ? -18.588 14.995 37.287 0.50 9.86 247 HIS A O 1
ATOM 1476 O O B HIS A 1 175 ? -17.023 14.418 37.217 0.50 11.74 247 HIS A O 1
ATOM 1489 N N . THR A 1 176 ? -17.973 14.754 35.088 1.00 9.39 248 THR A N 1
ATOM 1490 C CA . THR A 1 176 ? -17.102 15.889 34.994 1.00 9.87 248 THR A CA 1
ATOM 1491 C C . THR A 1 176 ? -17.899 17.206 35.143 1.00 11.08 248 THR A C 1
ATOM 1492 O O . THR A 1 176 ? -19.123 17.320 34.892 1.00 13.87 248 THR A O 1
ATOM 1496 N N . GLU A 1 177 ? -17.282 18.186 35.719 1.00 8.04 249 GLU A N 1
ATOM 1497 C CA . GLU A 1 177 ? -17.858 19.495 36.047 1.00 10.69 249 GLU A CA 1
ATOM 1498 C C . GLU A 1 177 ? -17.112 20.654 35.460 1.00 7.24 249 GLU A C 1
ATOM 1499 O O . GLU A 1 177 ? -17.702 21.680 35.093 1.00 8.26 249 GLU A O 1
ATOM 1505 N N . GLN A 1 178 ? -15.780 20.598 35.541 1.00 5.58 250 GLN A N 1
ATOM 1506 C CA . GLN A 1 178 ? -14.962 21.758 35.419 1.00 4.73 250 GLN A CA 1
ATOM 1507 C C . GLN A 1 178 ? -13.589 21.371 34.871 1.00 4.97 250 GLN A C 1
ATOM 1508 O O . GLN A 1 178 ? -13.199 20.203 34.976 1.00 5.32 250 GLN A O 1
ATOM 1514 N N . VAL A 1 179 ? -12.888 22.368 34.360 1.00 4.67 251 VAL A N 1
ATOM 1515 C CA . VAL A 1 179 ? -11.457 22.264 33.989 1.00 4.62 251 VAL A CA 1
ATOM 1516 C C . VAL A 1 179 ? -10.706 23.298 34.809 1.00 4.74 251 VAL A C 1
ATOM 1517 O O . VAL A 1 179 ? -11.219 24.380 35.124 1.00 5.56 251 VAL A O 1
ATOM 1521 N N . ARG A 1 180 ? -9.509 22.917 35.213 1.00 4.37 252 ARG A N 1
ATOM 1522 C CA . ARG A 1 180 ? -8.629 23.764 36.038 1.00 4.58 252 ARG A CA 1
ATOM 1523 C C . ARG A 1 180 ? -7.254 23.861 35.429 1.00 4.37 252 ARG A C 1
ATOM 1524 O O . ARG A 1 180 ? -6.754 22.922 34.803 1.00 5.30 252 ARG A O 1
ATOM 1532 N N . CYS A 1 181 ? -6.621 24.999 35.645 1.00 4.47 253 CYS A N 1
ATOM 1533 C CA . CYS A 1 181 ? -5.225 25.198 35.307 1.00 5.15 253 CYS A CA 1
ATOM 1534 C C . CYS A 1 181 ? -4.485 25.701 36.550 1.00 4.83 253 CYS A C 1
ATOM 1535 O O . CYS A 1 181 ? -4.962 26.624 37.227 1.00 5.67 253 CYS A O 1
ATOM 1538 N N . LYS A 1 182 ? -3.348 25.089 36.843 1.00 5.28 254 LYS A N 1
ATOM 1539 C CA . LYS A 1 182 ? -2.440 25.590 37.850 1.00 5.38 254 LYS A CA 1
ATOM 1540 C C . LYS A 1 182 ? -1.220 26.161 37.104 1.00 5.60 254 LYS A C 1
ATOM 1541 O O . LYS A 1 182 ? -0.615 25.460 36.303 1.00 6.86 254 LYS A O 1
ATOM 1547 N N . SER A 1 183 ? -0.885 27.404 37.385 1.00 5.51 255 SER A N 1
ATOM 1548 C CA . SER A 1 183 ? 0.292 28.055 36.811 1.00 5.98 255 SER A CA 1
ATOM 1549 C C . SER A 1 183 ? 1.059 28.687 37.968 1.00 6.57 255 SER A C 1
ATOM 1550 O O . SER A 1 183 ? 0.545 29.562 38.660 1.00 6.83 255 SER A O 1
ATOM 1553 N N . GLY A 1 184 ? 2.275 28.206 38.218 1.00 6.99 256 GLY A N 1
ATOM 1554 C CA . GLY A 1 184 ? 3.036 28.599 39.385 1.00 7.98 256 GLY A CA 1
ATOM 1555 C C . GLY A 1 184 ? 2.216 28.253 40.631 1.00 8.43 256 GLY A C 1
ATOM 1556 O O . GLY A 1 184 ? 1.801 27.128 40.829 1.00 9.60 256 GLY A O 1
ATOM 1557 N N . ASN A 1 185 ? 1.927 29.270 41.488 1.00 8.96 257 ASN A N 1
ATOM 1558 C CA . ASN A 1 185 ? 1.110 29.085 42.694 1.00 10.14 257 ASN A CA 1
ATOM 1559 C C . ASN A 1 185 ? -0.328 29.429 42.446 1.00 10.41 257 ASN A C 1
ATOM 1560 O O . ASN A 1 185 ? -1.128 29.370 43.433 1.00 13.54 257 ASN A O 1
ATOM 1565 N N . LYS A 1 186 ? -0.747 29.764 41.220 1.00 7.68 258 LYS A N 1
ATOM 1566 C CA . LYS A 1 186 ? -2.084 30.246 40.928 1.00 7.57 258 LYS A CA 1
ATOM 1567 C C . LYS A 1 186 ? -2.947 29.142 40.324 1.00 5.63 258 LYS A C 1
ATOM 1568 O O . LYS A 1 186 ? -2.470 28.336 39.562 1.00 7.24 258 LYS A O 1
ATOM 1574 N N . PHE A 1 187 ? -4.228 29.197 40.635 1.00 5.46 259 PHE A N 1
ATOM 1575 C CA . PHE A 1 187 ? -5.228 28.296 40.046 1.00 5.02 259 PHE A CA 1
ATOM 1576 C C . PHE A 1 187 ? -6.291 29.105 39.341 1.00 5.18 259 PHE A C 1
ATOM 1577 O O . PHE A 1 187 ? -6.671 30.203 39.794 1.00 6.78 259 PHE A O 1
ATOM 1585 N N . PHE A 1 188 ? -6.848 28.497 38.305 1.00 4.94 260 PHE A N 1
ATOM 1586 C CA . PHE A 1 188 ? -7.906 29.063 37.478 1.00 5.28 260 PHE A CA 1
ATOM 1587 C C . PHE A 1 188 ? -8.893 27.950 37.169 1.00 5.13 260 PHE A C 1
ATOM 1588 O O . PHE A 1 188 ? -8.471 26.895 36.714 1.00 5.93 260 PHE A O 1
ATOM 1596 N N . SER A 1 189 ? -10.189 28.174 37.393 1.00 5.18 261 SER A N 1
ATOM 1597 C CA . SER A 1 189 ? -11.204 27.150 37.159 1.00 5.00 261 SER A CA 1
ATOM 1598 C C . SER A 1 189 ? -12.293 27.688 36.258 1.00 5.32 261 SER A C 1
ATOM 1599 O O . SER A 1 189 ? -12.579 28.878 36.232 1.00 6.00 261 SER A O 1
ATOM 1602 N N . MET A 1 190 ? -12.940 26.758 35.571 1.00 5.37 262 MET A N 1
ATOM 1603 C CA . MET A 1 190 ? -13.970 27.098 34.577 1.00 5.94 262 MET A CA 1
ATOM 1604 C C . MET A 1 190 ? -14.956 25.957 34.446 1.00 5.30 262 MET A C 1
ATOM 1605 O O . MET A 1 190 ? -14.563 24.791 34.408 1.00 6.05 262 MET A O 1
ATOM 1610 N N . PRO A 1 191 ? -16.253 26.254 34.330 1.00 5.54 263 PRO A N 1
ATOM 1611 C CA . PRO A 1 191 ? -17.230 25.193 34.193 1.00 5.34 263 PRO A CA 1
ATOM 1612 C C . PRO A 1 191 ? -17.290 24.643 32.775 1.00 5.98 263 PRO A C 1
ATOM 1613 O O . PRO A 1 191 ? -17.249 25.394 31.797 1.00 7.48 263 PRO A O 1
ATOM 1617 N N . LEU A 1 192 ? -17.544 23.341 32.686 1.00 7.26 264 LEU A N 1
ATOM 1618 C CA . LEU A 1 192 ? -17.951 22.705 31.454 1.00 8.17 264 LEU A CA 1
ATOM 1619 C C . LEU A 1 192 ? -19.430 22.993 31.281 1.00 9.92 264 LEU A C 1
ATOM 1620 O O . LEU A 1 192 ? -20.167 23.239 32.251 1.00 12.46 264 LEU A O 1
ATOM 1625 N N . LYS A 1 193 ? -19.869 22.956 30.012 1.00 11.20 265 LYS A N 1
ATOM 1626 C CA . LYS A 1 193 ? -21.221 23.307 29.659 1.00 13.08 265 LYS A CA 1
ATOM 1627 C C . LYS A 1 193 ? -22.254 22.224 30.012 1.00 13.91 265 LYS A C 1
ATOM 1628 O O . LYS A 1 193 ? -22.059 21.022 29.923 1.00 16.08 265 LYS A O 1
#

Secondary structure (DSSP, 8-state):
-EEEEEEEEEE---HHHHHHHHHHHHHHHTT-TT-EE-SSEEEE-S--EEEEGGGHHHHHHHHHHHHTTSPP-EE-EEEEEEEE-TTSSEEEEEEEEBTBHHHHHHHHHHHHHHHHHTT-PPPPSS---EEEEEEEES--HHHHTTHHHHHHHHHHHT-SSTHHHH-EE--EEEEEETTEEEEEE--